Protein AF-R7V255-F1 (afdb_monomer_lite)

Radius of gyration: 23.18 Å; chains: 1; bounding box: 45×44×63 Å

pLDDT: mean 74.22, std 19.64, range [24.7, 94.94]

InterPro domains:
  IPR049079 Helicase MOV-10, helical domain [PF21635] (59-96)
  IPR049080 Helicase MOV-10-like, beta-barrel domain [PF21634] (97-184)

Secondary structure (DSSP, 8-state):
-----------SSS--------------HHHHHTS-SS--------------------PPP-HHHHHS---HHHHHHHHHHHHHHHHHHHHHHHHTT-EEEEE-EE-SS-TTEEEEE-TTTTTSSSPP-TT-EEEEEEBPTTSPBPS--EEEEEEEE-SSEEEEEE-HHHHHH--TT-EEEEEE----HHHHHHHHHHHHHHHTT-HHHHS--HHHHGGG-

Foldseek 3Di:
DDDPPDPPPVPDPDDDDPPPDDDDDDDDPVCVVVPPPDPDDDPPDPPPDPPPPDPDDDDDDDVCLVPDDDDLVSQLVNQLVVLVVVLVVLFVQQQVQWDWFFFWDQDPVDNQWIKGFGACLCPDPPHDDQQFKKWKFWADPVRDTDPDIWIWGFHDDDNRMTITHTDPVCVVVDDGSTIIGIGGDDDCVVSVVSSVVSVVCSVVVCCCVVPPDPVNVVVPD

Sequence (221 aa):
MVLPVSICLLLQGKDFHIVRSLKAVCSNALVRDLLPTIPYEKPAYKVNTVPSTSIEDGLLPPRSLLEAPMSMKQYAKRFSLLLHIEEHQMQLDIRRYDMEGVTMQVFKEDKKLLCLDVPGVAEKRPSVLPHDHLFVCPLTQNGVRDRTEYKGYVHRVLNERVALGFGKKLMAIFLPNMKFAVRFVVNRYPLRMQHRAVQLAVEHNCMPWLFPTPDFVILAS

Structure (mmCIF, N/CA/C/O backbone):
data_AF-R7V255-F1
#
_entry.id   AF-R7V255-F1
#
loop_
_atom_site.group_PDB
_atom_site.id
_atom_site.type_symbol
_atom_site.label_atom_id
_atom_site.label_alt_id
_atom_site.label_comp_id
_atom_site.label_asym_id
_atom_site.label_entity_id
_atom_site.label_seq_id
_atom_site.pdbx_PDB_ins_code
_atom_site.Cartn_x
_atom_site.Cartn_y
_atom_site.Cartn_z
_atom_site.occupancy
_atom_site.B_iso_or_equiv
_atom_site.auth_seq_id
_atom_site.auth_comp_id
_atom_site.auth_asym_id
_atom_site.auth_atom_id
_atom_site.pdbx_PDB_model_num
ATOM 1 N N . MET A 1 1 ? 13.829 -14.051 -37.422 1.00 24.95 1 MET A N 1
ATOM 2 C CA . MET A 1 1 ? 12.759 -13.061 -37.683 1.00 24.95 1 MET A CA 1
ATOM 3 C C . MET A 1 1 ? 12.456 -12.340 -36.382 1.00 24.95 1 MET A C 1
ATOM 5 O O . MET A 1 1 ? 11.965 -12.958 -35.449 1.00 24.95 1 MET A O 1
ATOM 9 N N . VAL A 1 2 ? 12.870 -11.078 -36.297 1.00 25.56 2 VAL A N 1
ATOM 10 C CA . VAL A 1 2 ? 12.790 -10.240 -35.095 1.00 25.56 2 VAL A CA 1
ATOM 11 C C . VAL A 1 2 ? 11.343 -9.782 -34.922 1.00 25.56 2 VAL A C 1
ATOM 13 O O . VAL A 1 2 ? 10.826 -9.080 -35.786 1.00 25.56 2 VAL A O 1
ATOM 16 N N . LEU A 1 3 ? 10.680 -10.181 -33.836 1.00 24.70 3 LEU A N 1
ATOM 17 C CA . LEU A 1 3 ? 9.431 -9.550 -33.414 1.00 24.70 3 LEU A CA 1
ATOM 18 C C . LEU A 1 3 ? 9.796 -8.411 -32.455 1.00 24.70 3 LEU A C 1
ATOM 20 O O . LEU A 1 3 ? 10.256 -8.686 -31.345 1.00 24.70 3 LEU A O 1
ATOM 24 N N . PRO A 1 4 ? 9.633 -7.138 -32.848 1.00 26.34 4 PRO A N 1
ATOM 25 C CA . PRO A 1 4 ? 9.761 -6.047 -31.905 1.00 26.34 4 PRO A CA 1
ATOM 26 C C . PRO A 1 4 ? 8.595 -6.146 -30.920 1.00 26.34 4 PRO A C 1
ATOM 28 O O . PRO A 1 4 ? 7.430 -6.019 -31.302 1.00 26.34 4 PRO A O 1
ATOM 31 N N . VAL A 1 5 ? 8.897 -6.348 -29.637 1.00 29.72 5 VAL A N 1
ATOM 32 C CA . VAL A 1 5 ? 7.958 -6.040 -28.553 1.00 29.72 5 VAL A CA 1
ATOM 33 C C . VAL A 1 5 ? 7.833 -4.516 -28.504 1.00 29.72 5 VAL A C 1
ATOM 35 O O . VAL A 1 5 ? 8.440 -3.832 -27.686 1.00 29.72 5 VAL A O 1
ATOM 38 N N . SER A 1 6 ? 7.083 -3.962 -29.454 1.00 29.16 6 SER A N 1
ATOM 39 C CA . SER A 1 6 ? 6.697 -2.561 -29.447 1.00 29.16 6 SER A CA 1
ATOM 40 C C . SER A 1 6 ? 5.557 -2.406 -28.457 1.00 29.16 6 SER A C 1
ATOM 42 O O . SER A 1 6 ? 4.407 -2.734 -28.747 1.00 29.16 6 SER A O 1
ATOM 44 N N . ILE A 1 7 ? 5.871 -1.870 -27.278 1.00 36.69 7 ILE A N 1
ATOM 45 C CA . ILE A 1 7 ? 4.873 -1.188 -26.454 1.00 36.69 7 ILE A CA 1
ATOM 46 C C . ILE A 1 7 ? 4.430 0.027 -27.276 1.00 36.69 7 ILE A C 1
ATOM 48 O O . ILE A 1 7 ? 5.074 1.075 -27.253 1.00 36.69 7 ILE A O 1
ATOM 52 N N . CYS A 1 8 ? 3.387 -0.148 -28.087 1.00 31.97 8 CYS A N 1
ATOM 53 C CA . CYS A 1 8 ? 2.856 0.894 -28.954 1.00 31.97 8 CYS A CA 1
ATOM 54 C C . CYS A 1 8 ? 2.034 1.872 -28.102 1.00 31.97 8 CYS A C 1
ATOM 56 O O . CYS A 1 8 ? 0.817 1.763 -27.986 1.00 31.97 8 CYS A O 1
ATOM 58 N N . LEU A 1 9 ? 2.724 2.809 -27.453 1.00 41.31 9 LEU A N 1
ATOM 59 C CA . LEU A 1 9 ? 2.118 4.006 -26.877 1.00 41.31 9 LEU A CA 1
ATOM 60 C C . LEU A 1 9 ? 1.916 5.010 -28.017 1.00 41.31 9 LEU A C 1
ATOM 62 O O . LEU A 1 9 ? 2.743 5.890 -28.235 1.00 41.31 9 LEU A O 1
ATOM 66 N N . LEU A 1 10 ? 0.840 4.843 -28.790 1.00 35.25 10 LEU A N 1
ATOM 67 C CA . LEU A 1 10 ? 0.407 5.832 -29.782 1.00 35.25 10 LEU A CA 1
ATOM 68 C C . LEU A 1 10 ? -0.076 7.094 -29.050 1.00 35.25 10 LEU A C 1
ATOM 70 O O . LEU A 1 10 ? -1.256 7.241 -28.744 1.00 35.25 10 LEU A O 1
ATOM 74 N N . LEU A 1 11 ? 0.851 8.002 -28.745 1.00 41.91 11 LEU A N 1
ATOM 75 C CA . LEU A 1 11 ? 0.571 9.283 -28.094 1.00 41.91 11 LEU A CA 1
ATOM 76 C C . LEU A 1 11 ? 0.491 10.411 -29.126 1.00 41.91 11 LEU A C 1
ATOM 78 O O . LEU A 1 11 ? 1.323 11.316 -29.172 1.00 41.91 11 LEU A O 1
ATOM 82 N N . GLN A 1 12 ? -0.557 10.378 -29.948 1.00 35.16 12 GLN A N 1
ATOM 83 C CA . GLN A 1 12 ? -0.945 11.512 -30.787 1.00 35.16 12 GLN A CA 1
ATOM 84 C C . GLN A 1 12 ? -1.786 12.499 -29.968 1.00 35.16 12 GLN A C 1
ATOM 86 O O . GLN A 1 12 ? -3.008 12.402 -29.943 1.00 35.16 12 GLN A O 1
ATOM 91 N N . GLY A 1 13 ? -1.128 13.434 -29.275 1.00 40.09 13 GLY A N 1
ATOM 92 C CA . GLY A 1 13 ? -1.748 14.683 -28.795 1.00 40.09 13 GLY A CA 1
ATOM 93 C C . GLY A 1 13 ? -2.962 14.571 -27.858 1.00 40.09 13 GLY A C 1
ATOM 94 O O . GLY A 1 13 ? -3.650 15.566 -27.675 1.00 40.09 13 GLY A O 1
ATOM 95 N N . LYS A 1 14 ? -3.232 13.400 -27.277 1.00 36.16 14 LYS A N 1
ATOM 96 C CA . LYS A 1 14 ? -4.352 13.149 -26.361 1.00 36.16 14 LYS A CA 1
ATOM 97 C C . LYS A 1 14 ? -3.844 12.691 -25.002 1.00 36.16 14 LYS A C 1
ATOM 99 O O . LYS A 1 14 ? -2.751 12.123 -24.911 1.00 36.16 14 LYS A O 1
ATOM 104 N N . ASP A 1 15 ? -4.658 12.954 -23.986 1.00 37.12 15 ASP A N 1
ATOM 105 C CA . ASP A 1 15 ? -4.473 12.534 -22.600 1.00 37.12 15 ASP A CA 1
ATOM 106 C C . ASP A 1 15 ? -3.988 11.083 -22.532 1.00 37.12 15 ASP A C 1
ATOM 108 O O . ASP A 1 15 ? -4.551 10.181 -23.161 1.00 37.12 15 ASP A O 1
ATOM 112 N N . PHE A 1 16 ? -2.892 10.855 -21.807 1.00 38.47 16 PHE A N 1
ATOM 113 C CA . PHE A 1 16 ? -2.347 9.517 -21.643 1.00 38.47 16 PHE A CA 1
ATOM 114 C C . PHE A 1 16 ? -2.997 8.879 -20.418 1.00 38.47 16 PHE A C 1
ATOM 116 O O . PHE A 1 16 ? -2.797 9.294 -19.280 1.00 38.47 16 PHE A O 1
ATOM 123 N N . HIS A 1 17 ? -3.794 7.847 -20.656 1.00 40.66 17 HIS A N 1
ATOM 124 C CA . HIS A 1 17 ? -4.308 6.995 -19.597 1.00 40.66 17 HIS A CA 1
ATOM 125 C C . HIS A 1 17 ? -3.404 5.770 -19.490 1.00 40.66 17 HIS A C 1
ATOM 127 O O . HIS A 1 17 ? -3.151 5.090 -20.488 1.00 40.66 17 HIS A O 1
ATOM 133 N N . ILE A 1 18 ? -2.935 5.448 -18.284 1.00 46.19 18 ILE A N 1
ATOM 134 C CA . ILE A 1 18 ? -2.243 4.182 -18.015 1.00 46.19 18 ILE A CA 1
ATOM 135 C C . ILE A 1 18 ? -3.313 3.089 -17.958 1.00 46.19 18 ILE A C 1
ATOM 137 O O . ILE A 1 18 ? -3.742 2.634 -16.898 1.00 46.19 18 ILE A O 1
ATOM 141 N N . VAL A 1 19 ? -3.825 2.706 -19.126 1.00 39.28 19 VAL A N 1
ATOM 142 C CA . VAL A 1 19 ? -4.787 1.613 -19.236 1.00 39.28 19 VAL A CA 1
ATOM 143 C C . VAL A 1 19 ? -4.010 0.311 -19.066 1.00 39.28 19 VAL A C 1
ATOM 145 O O . VAL A 1 19 ? -3.189 -0.060 -19.905 1.00 39.28 19 VAL A O 1
ATOM 148 N N . ARG A 1 20 ? -4.256 -0.381 -17.948 1.00 40.66 20 ARG A N 1
ATOM 149 C CA . ARG A 1 20 ? -3.633 -1.658 -17.559 1.00 40.66 20 ARG A CA 1
ATOM 150 C C . ARG A 1 20 ? -4.103 -2.836 -18.435 1.00 40.66 20 ARG A C 1
ATOM 152 O O . ARG A 1 20 ? -4.625 -3.825 -17.925 1.00 40.66 20 ARG A O 1
ATOM 159 N N . SER A 1 21 ? -3.929 -2.758 -19.753 1.00 37.91 21 SER A N 1
ATOM 160 C CA . SER A 1 21 ? -4.188 -3.873 -20.670 1.00 37.91 21 SER A CA 1
ATOM 161 C C . SER A 1 21 ? -3.021 -4.072 -21.634 1.00 37.91 21 SER A C 1
ATOM 163 O O . SER A 1 21 ? -2.867 -3.337 -22.606 1.00 37.91 21 SER A O 1
ATOM 165 N N . LEU A 1 22 ? -2.211 -5.098 -21.373 1.00 36.06 22 LEU A N 1
ATOM 166 C CA . LEU A 1 22 ? -1.237 -5.629 -22.325 1.00 36.06 22 LEU A CA 1
ATOM 167 C C . LEU A 1 22 ? -1.962 -6.585 -23.279 1.00 36.06 22 LEU A C 1
ATOM 169 O O . LEU A 1 22 ? -2.501 -7.601 -22.845 1.00 36.06 22 LEU A O 1
ATOM 173 N N . LYS A 1 23 ? -1.976 -6.264 -24.576 1.00 38.50 23 LYS A N 1
ATOM 174 C CA . LYS A 1 23 ? -2.424 -7.176 -25.637 1.00 38.50 23 LYS A CA 1
ATOM 175 C C . LYS A 1 23 ? -1.191 -7.668 -26.389 1.00 38.50 23 LYS A C 1
ATOM 177 O O . LYS A 1 23 ? -0.622 -6.929 -27.185 1.00 38.50 23 LYS A O 1
ATOM 182 N N . ALA A 1 24 ? -0.770 -8.898 -26.118 1.00 41.97 24 ALA A N 1
ATOM 183 C CA . ALA A 1 24 ? 0.275 -9.560 -26.890 1.00 41.97 24 ALA A CA 1
ATOM 184 C C . ALA A 1 24 ? -0.365 -10.305 -28.069 1.00 41.97 24 ALA A C 1
ATOM 186 O O . ALA A 1 24 ? -1.350 -11.020 -27.890 1.00 41.97 24 ALA A O 1
ATOM 187 N N . VAL A 1 25 ? 0.181 -10.129 -29.273 1.00 47.03 25 VAL A N 1
ATOM 188 C CA . VAL A 1 25 ? -0.228 -10.870 -30.473 1.00 47.03 25 VAL A CA 1
ATOM 189 C C . VAL A 1 25 ? 0.961 -11.722 -30.898 1.00 47.03 25 VAL A C 1
ATOM 191 O O . VAL A 1 25 ? 1.997 -11.182 -31.274 1.00 47.03 25 VAL A O 1
ATOM 194 N N . CYS A 1 26 ? 0.831 -13.045 -30.791 1.00 44.28 26 CYS A N 1
ATOM 195 C CA . CYS A 1 26 ? 1.860 -13.994 -31.212 1.00 44.28 26 CYS A CA 1
ATOM 196 C C . CYS A 1 26 ? 1.426 -14.660 -32.522 1.00 44.28 26 CYS A C 1
ATOM 198 O O . CYS A 1 26 ? 0.357 -15.264 -32.586 1.00 44.28 26 CYS A O 1
ATOM 200 N N . SER A 1 27 ? 2.237 -14.535 -33.572 1.00 55.69 27 SER A N 1
ATOM 201 C CA . SER A 1 27 ? 1.936 -15.035 -34.918 1.00 55.69 27 SER A CA 1
ATOM 202 C C . SER A 1 27 ? 2.900 -16.157 -35.316 1.00 55.69 27 SER A C 1
ATOM 204 O O . SER A 1 27 ? 3.730 -15.970 -36.200 1.00 55.69 27 SER A O 1
ATOM 206 N N . ASN A 1 28 ? 2.809 -17.318 -34.664 1.00 72.25 28 ASN A N 1
ATOM 207 C CA . ASN A 1 28 ? 3.599 -18.510 -35.009 1.00 72.25 28 ASN A CA 1
ATOM 208 C C . ASN A 1 28 ? 2.683 -19.683 -35.385 1.00 72.25 28 ASN A C 1
ATOM 210 O O . ASN A 1 28 ? 1.548 -19.750 -34.917 1.00 72.25 28 ASN A O 1
ATOM 214 N N . ALA A 1 29 ? 3.178 -20.620 -36.204 1.00 71.62 29 ALA A N 1
ATOM 215 C CA . ALA A 1 29 ? 2.417 -21.797 -36.645 1.00 71.62 29 ALA A CA 1
ATOM 216 C C . ALA A 1 29 ? 1.874 -22.618 -35.458 1.00 71.62 29 ALA A C 1
ATOM 218 O O . ALA A 1 29 ? 0.686 -22.913 -35.426 1.00 71.62 29 ALA A O 1
ATOM 219 N N . LEU A 1 30 ? 2.695 -22.814 -34.417 1.00 63.19 30 LEU A N 1
ATOM 220 C CA . LEU A 1 30 ? 2.314 -23.475 -33.159 1.00 63.19 30 LEU A CA 1
ATOM 221 C C . LEU A 1 30 ? 1.146 -22.803 -32.424 1.00 63.19 30 LEU A C 1
ATOM 223 O O . LEU A 1 30 ? 0.394 -23.470 -31.725 1.00 63.19 30 LEU A O 1
ATOM 227 N N . VAL A 1 31 ? 0.974 -21.483 -32.560 1.00 63.16 31 VAL A N 1
ATOM 228 C CA . VAL A 1 31 ? -0.140 -20.776 -31.910 1.00 63.16 31 VAL A CA 1
ATOM 229 C C . VAL A 1 31 ? -1.464 -21.198 -32.531 1.00 63.16 31 VAL A C 1
ATOM 231 O O . VAL A 1 31 ? -2.446 -21.269 -31.809 1.00 63.16 31 VAL A O 1
ATOM 234 N N . ARG A 1 32 ? -1.498 -21.516 -33.834 1.00 65.56 32 ARG A N 1
ATOM 235 C CA . ARG A 1 32 ? -2.727 -21.963 -34.507 1.00 65.56 32 ARG A CA 1
ATOM 236 C C . ARG A 1 32 ? -3.188 -23.326 -33.997 1.00 65.56 32 ARG A C 1
ATOM 238 O O . ARG A 1 32 ? -4.385 -23.511 -33.815 1.00 65.56 32 ARG A O 1
ATOM 245 N N . ASP A 1 33 ? -2.241 -24.214 -33.713 1.00 73.62 33 ASP A N 1
ATOM 246 C CA . ASP A 1 33 ? -2.516 -25.570 -33.225 1.00 73.62 33 ASP A CA 1
ATOM 247 C C . ASP A 1 33 ? -2.897 -25.588 -31.734 1.00 73.62 33 ASP A C 1
ATOM 249 O O . ASP A 1 33 ? -3.607 -26.479 -31.279 1.00 73.62 33 ASP A O 1
ATOM 253 N N . LEU A 1 34 ? -2.445 -24.582 -30.975 1.00 67.50 34 LEU A N 1
ATOM 254 C CA . LEU A 1 34 ? -2.726 -24.407 -29.545 1.00 67.50 34 LEU A CA 1
ATOM 255 C C . LEU A 1 34 ? -3.874 -23.424 -29.260 1.00 67.50 34 LEU A C 1
ATOM 257 O O . LEU A 1 34 ? -4.118 -23.092 -28.096 1.00 67.50 34 LEU A O 1
ATOM 261 N N . LEU A 1 35 ? -4.562 -22.920 -30.291 1.00 64.50 35 LEU A N 1
ATOM 262 C CA . LEU A 1 35 ? -5.737 -22.075 -30.092 1.00 64.50 35 LEU A CA 1
ATOM 263 C C . LEU A 1 35 ? -6.792 -22.884 -29.327 1.00 64.50 35 LEU A C 1
ATOM 265 O O . LEU A 1 35 ? -7.117 -24.001 -29.734 1.00 64.50 35 LEU A O 1
ATOM 269 N N . PRO A 1 36 ? -7.354 -22.346 -28.232 1.00 64.56 36 PRO A N 1
ATOM 270 C CA . PRO A 1 36 ? -8.445 -23.023 -27.560 1.00 64.56 36 PRO A CA 1
ATOM 271 C C . PRO A 1 36 ? -9.609 -23.191 -28.544 1.00 64.56 36 PRO A C 1
ATOM 273 O O . PRO A 1 36 ? -10.015 -22.237 -29.208 1.00 64.56 36 PRO A O 1
ATOM 276 N N . THR A 1 37 ? -10.147 -24.410 -28.630 1.00 70.69 37 THR A N 1
ATOM 277 C CA . THR A 1 37 ? -11.249 -24.789 -29.535 1.00 70.69 37 THR A CA 1
ATOM 278 C C . THR A 1 37 ? -12.501 -23.933 -29.325 1.00 70.69 37 THR A C 1
AT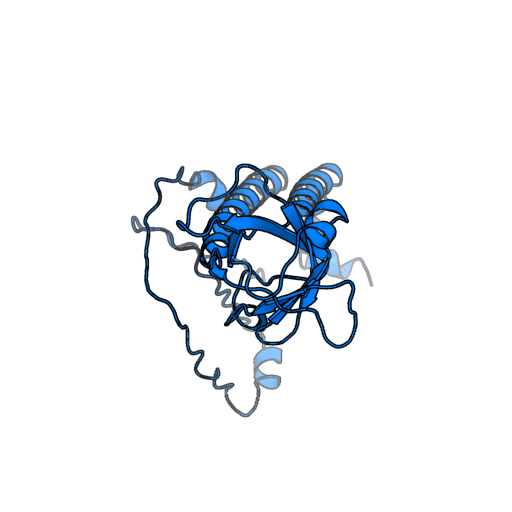OM 280 O O . THR A 1 37 ? -13.326 -23.791 -30.223 1.00 70.69 37 THR A O 1
ATOM 283 N N . ILE A 1 38 ? -12.633 -23.349 -28.132 1.00 70.56 38 ILE A N 1
ATOM 284 C CA . ILE A 1 38 ? -13.692 -22.417 -27.763 1.00 70.56 38 ILE A CA 1
ATOM 285 C C . ILE A 1 38 ? -13.030 -21.055 -27.511 1.00 70.56 38 ILE A C 1
ATOM 287 O O . ILE A 1 38 ? -12.110 -20.980 -26.687 1.00 70.56 38 ILE A O 1
ATOM 291 N N . PRO A 1 39 ? -13.471 -19.975 -28.182 1.00 69.19 39 PRO A N 1
ATOM 292 C CA . PRO A 1 39 ? -12.986 -18.635 -27.891 1.00 69.19 39 PRO A CA 1
ATOM 293 C C . PRO A 1 39 ? -13.232 -18.320 -26.414 1.00 69.19 39 PRO A C 1
ATOM 295 O O . PRO A 1 39 ? -14.350 -18.464 -25.924 1.00 69.19 39 PRO A O 1
ATOM 298 N N . TYR A 1 40 ? -12.197 -17.891 -25.693 1.00 62.12 40 TYR A N 1
ATOM 299 C CA . TYR A 1 40 ? -12.371 -17.434 -24.318 1.00 62.12 40 TYR A CA 1
ATOM 300 C C . TYR A 1 40 ? -13.272 -16.193 -24.298 1.00 62.12 40 TYR A C 1
ATOM 302 O O . TYR A 1 40 ? -12.866 -15.110 -24.730 1.00 62.12 40 TYR A O 1
ATOM 310 N N . GLU A 1 41 ? -14.482 -16.340 -23.767 1.00 61.59 41 GLU A N 1
ATOM 311 C CA . GLU A 1 41 ? -15.329 -15.208 -23.420 1.00 61.59 41 GLU A CA 1
ATOM 312 C C . GLU A 1 41 ? -14.881 -14.653 -22.072 1.00 61.59 41 GLU A C 1
ATOM 314 O O . GLU A 1 41 ? -15.015 -15.285 -21.023 1.00 61.59 41 GLU A O 1
ATOM 319 N N . LYS A 1 42 ? -14.317 -13.443 -22.096 1.00 50.78 42 LYS A N 1
ATOM 320 C CA . LYS A 1 42 ? -13.963 -12.738 -20.867 1.00 50.78 42 LYS A CA 1
ATOM 321 C C . LYS A 1 42 ? -15.249 -12.513 -20.055 1.00 50.78 42 LYS A C 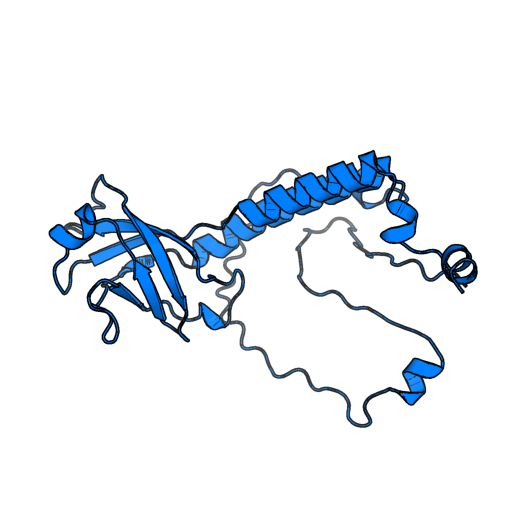1
ATOM 323 O O . LYS A 1 42 ? -16.139 -11.829 -20.563 1.00 50.78 42 LYS A O 1
ATOM 328 N N . PRO A 1 43 ? -15.349 -13.001 -18.803 1.00 48.75 43 PRO A N 1
ATOM 329 C CA . PRO A 1 43 ? -16.514 -12.735 -17.974 1.00 48.75 43 PRO A CA 1
ATOM 330 C C . PRO A 1 43 ? -16.690 -11.223 -17.814 1.00 48.75 43 PRO A C 1
ATOM 332 O O . PRO A 1 43 ? -15.709 -10.481 -17.674 1.00 48.75 43 PRO A O 1
ATOM 335 N N . ALA A 1 44 ? -17.941 -10.764 -17.866 1.00 42.62 44 ALA A N 1
ATOM 336 C CA . ALA A 1 44 ? -18.282 -9.356 -17.729 1.00 42.62 44 ALA A CA 1
ATOM 337 C C . ALA A 1 44 ? -17.814 -8.840 -16.361 1.00 42.62 44 ALA A C 1
ATOM 339 O O . ALA A 1 44 ? -18.441 -9.074 -15.329 1.00 42.62 44 ALA A O 1
ATOM 340 N N . TYR A 1 45 ? -16.679 -8.143 -16.351 1.00 41.44 45 TYR A N 1
ATOM 341 C CA . TYR A 1 45 ? -16.161 -7.504 -15.153 1.00 41.44 45 TYR A CA 1
ATOM 342 C C . TYR A 1 45 ? -17.047 -6.299 -14.831 1.00 41.44 45 TYR A C 1
ATOM 344 O O . TYR A 1 45 ? -17.037 -5.300 -15.554 1.00 41.44 45 TYR A O 1
ATOM 352 N N . LYS A 1 46 ? -17.826 -6.388 -13.749 1.00 39.09 46 LYS A N 1
ATOM 353 C CA . LYS A 1 46 ? -18.565 -5.248 -13.203 1.00 39.09 46 LYS A CA 1
ATOM 354 C C . LYS A 1 46 ? -17.568 -4.310 -12.524 1.00 39.09 46 LYS A C 1
ATOM 356 O O . LYS A 1 46 ? -17.293 -4.436 -11.333 1.00 39.09 46 LYS A O 1
ATOM 361 N N . VAL A 1 47 ? -17.007 -3.366 -13.281 1.00 42.12 47 VAL A N 1
ATOM 362 C CA . VAL A 1 47 ? -16.288 -2.244 -12.673 1.00 42.12 47 VAL A CA 1
ATOM 363 C C . VAL A 1 47 ? -17.339 -1.388 -11.960 1.00 42.12 47 VAL A C 1
ATOM 365 O O . VAL A 1 47 ? -18.065 -0.632 -12.599 1.00 42.12 47 VAL A O 1
ATOM 368 N N . ASN A 1 48 ? -17.419 -1.459 -10.631 1.00 41.38 48 ASN A N 1
ATOM 369 C CA . ASN A 1 48 ? -18.031 -0.383 -9.846 1.00 41.38 48 ASN A CA 1
ATOM 370 C C . ASN A 1 48 ? -17.052 0.801 -9.835 1.00 41.38 48 ASN A C 1
ATOM 372 O O . ASN A 1 48 ? -16.416 1.096 -8.821 1.00 41.38 48 ASN A O 1
ATOM 376 N N . THR A 1 49 ? -16.855 1.411 -11.002 1.00 43.56 49 THR A N 1
ATOM 377 C CA . THR A 1 49 ? -16.223 2.718 -11.150 1.00 43.56 49 THR A CA 1
ATOM 378 C C . THR A 1 49 ? -17.317 3.739 -10.951 1.00 43.56 49 THR A C 1
ATOM 380 O O . THR A 1 49 ? -18.185 3.890 -11.804 1.00 43.56 49 THR A O 1
ATOM 383 N N . VAL A 1 50 ? -17.245 4.479 -9.853 1.00 45.91 50 VAL A N 1
ATOM 384 C CA . VAL A 1 50 ? -17.617 5.886 -9.940 1.00 45.91 50 VAL A CA 1
ATOM 385 C C . VAL A 1 50 ? -16.530 6.501 -10.827 1.00 45.91 50 VAL A C 1
ATOM 387 O O . VAL A 1 50 ? -15.359 6.420 -10.446 1.00 45.91 50 VAL A O 1
ATOM 390 N N . PRO A 1 51 ? -16.832 7.004 -12.037 1.00 45.28 51 PRO A N 1
ATOM 391 C CA . PRO A 1 51 ? -15.836 7.666 -12.862 1.00 45.28 51 PRO A CA 1
ATOM 392 C C . PRO A 1 51 ? -15.576 9.050 -12.263 1.00 45.28 51 PRO A C 1
ATOM 394 O O . PRO A 1 51 ? -16.017 10.066 -12.784 1.00 45.28 51 PRO A O 1
ATOM 397 N N . SER A 1 52 ? -14.875 9.104 -11.133 1.00 42.38 52 SER A N 1
ATOM 398 C CA . SER A 1 52 ? -14.177 10.316 -10.729 1.00 42.38 52 SER A CA 1
ATOM 399 C C . SER A 1 52 ? -12.860 10.347 -11.500 1.00 42.38 52 SER A C 1
ATOM 401 O O . SER A 1 52 ? -11.801 9.962 -11.007 1.00 42.38 52 SER A O 1
ATOM 403 N N . THR A 1 53 ? -12.937 10.741 -12.770 1.00 47.81 53 THR A N 1
ATOM 404 C CA . THR A 1 53 ? -11.749 11.120 -13.536 1.00 47.81 53 THR A CA 1
ATOM 405 C C . THR A 1 53 ? -11.277 12.461 -12.981 1.00 47.81 53 THR A C 1
ATOM 407 O O . THR A 1 53 ? -11.702 13.512 -13.449 1.00 47.81 53 THR A O 1
ATOM 410 N N . SER A 1 54 ? -10.454 12.438 -11.932 1.00 48.38 54 SER A N 1
ATOM 411 C CA . SER A 1 54 ? -9.678 13.611 -11.541 1.00 48.38 54 SER A CA 1
ATOM 412 C C . SER A 1 54 ? -8.457 13.677 -12.452 1.00 48.38 54 SER A C 1
ATOM 414 O O . SER A 1 54 ? -7.599 12.795 -12.432 1.00 48.38 54 SER A O 1
ATOM 416 N N . ILE A 1 55 ? -8.414 14.694 -13.313 1.00 58.03 55 ILE A N 1
ATOM 417 C CA . ILE A 1 55 ? -7.175 15.077 -13.987 1.00 58.03 55 ILE A CA 1
ATOM 418 C C . ILE A 1 55 ? -6.349 15.775 -12.911 1.00 58.03 55 ILE A C 1
ATOM 420 O O . ILE A 1 55 ? -6.706 16.867 -12.477 1.00 58.03 55 ILE A O 1
ATOM 424 N N . GLU A 1 56 ? -5.313 15.103 -12.419 1.00 56.00 56 GLU A N 1
ATOM 425 C CA . GLU A 1 56 ? -4.343 15.723 -11.522 1.00 56.00 56 GLU A CA 1
ATOM 426 C C . GLU A 1 56 ? -3.152 16.224 -12.338 1.00 56.00 56 GLU A C 1
ATOM 428 O O . GLU A 1 56 ? -2.646 15.516 -13.215 1.00 56.00 56 GLU A O 1
ATOM 433 N N . ASP A 1 57 ? -2.723 17.457 -12.064 1.00 53.19 57 ASP A N 1
ATOM 434 C CA . ASP A 1 57 ? -1.600 18.097 -12.746 1.00 53.19 57 ASP A CA 1
ATOM 435 C C . ASP A 1 57 ? -0.296 17.344 -12.440 1.00 53.19 57 ASP A C 1
ATOM 437 O O . ASP A 1 57 ? 0.328 17.509 -11.390 1.00 53.19 57 ASP A O 1
ATOM 441 N N . GLY A 1 58 ? 0.118 16.487 -13.373 1.00 58.94 58 GLY A N 1
ATOM 442 C CA . GLY A 1 58 ? 1.365 15.732 -13.315 1.00 58.94 58 GLY A CA 1
ATOM 443 C C . GLY A 1 58 ? 2.400 16.231 -14.322 1.00 58.94 58 GLY A C 1
ATOM 444 O O . GLY A 1 58 ? 2.074 16.716 -15.406 1.00 58.94 58 GLY A O 1
ATOM 445 N N . LEU A 1 59 ? 3.683 16.055 -13.999 1.00 61.03 59 LEU A N 1
ATOM 446 C CA . LEU A 1 59 ? 4.764 16.224 -14.970 1.00 61.03 59 LEU A CA 1
ATOM 447 C C . LEU A 1 59 ? 4.627 15.170 -16.073 1.00 61.03 59 LEU A C 1
ATOM 449 O O . LEU A 1 59 ? 4.717 13.968 -15.812 1.00 61.03 59 LEU A O 1
ATOM 453 N N . LEU A 1 60 ? 4.442 15.624 -17.314 1.00 64.56 60 LEU A N 1
ATOM 454 C CA . LEU A 1 60 ? 4.400 14.730 -18.466 1.00 64.56 60 LEU A CA 1
ATOM 455 C C . LEU A 1 60 ? 5.735 13.983 -18.594 1.00 64.56 60 LEU A C 1
ATOM 457 O O . LEU A 1 60 ? 6.795 14.621 -18.603 1.00 64.56 60 LEU A O 1
ATOM 461 N N . PRO A 1 61 ? 5.720 12.646 -18.736 1.00 69.44 61 PRO A N 1
ATOM 462 C CA . PRO A 1 61 ? 6.945 11.917 -18.999 1.00 69.44 61 PRO A CA 1
ATOM 463 C C . PRO A 1 61 ? 7.557 12.383 -20.328 1.00 69.44 61 PRO A C 1
ATOM 465 O O . PRO A 1 61 ? 6.834 12.540 -21.318 1.00 69.44 61 PRO A O 1
ATOM 468 N N . PRO A 1 62 ? 8.885 12.585 -20.398 1.00 75.56 62 PRO A N 1
ATOM 469 C CA . PRO A 1 62 ? 9.542 12.992 -21.632 1.00 75.56 62 PRO A CA 1
ATOM 470 C C . PRO A 1 62 ? 9.335 11.931 -22.719 1.00 75.56 62 PRO A C 1
ATOM 472 O O . PRO A 1 62 ? 9.872 10.824 -22.631 1.00 75.56 62 PRO A O 1
ATOM 475 N N . ARG A 1 63 ? 8.576 12.279 -23.768 1.00 73.75 63 ARG A N 1
ATOM 476 C CA . ARG A 1 63 ? 8.259 11.376 -24.894 1.00 73.75 63 ARG A CA 1
ATOM 477 C C . ARG A 1 63 ? 9.509 10.792 -25.543 1.00 73.75 63 ARG A C 1
ATOM 479 O O . ARG A 1 63 ? 9.562 9.597 -25.806 1.00 73.75 63 ARG A O 1
ATOM 486 N N . SER A 1 64 ? 10.556 11.604 -25.673 1.00 78.19 64 SER A N 1
ATOM 487 C CA . SER A 1 64 ? 11.854 11.186 -26.206 1.00 78.19 64 SER A CA 1
ATOM 4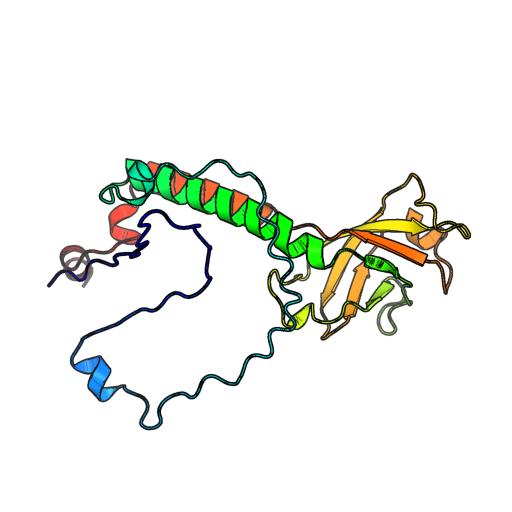88 C C . SER A 1 64 ? 12.475 10.009 -25.447 1.00 78.19 64 SER A C 1
ATOM 490 O O . SER A 1 64 ? 13.174 9.202 -26.049 1.00 78.19 64 SER A O 1
ATOM 492 N N . LEU A 1 65 ? 12.209 9.864 -24.144 1.00 76.94 65 LEU A N 1
ATOM 493 C CA . LEU A 1 65 ? 12.701 8.739 -23.349 1.00 76.94 65 LEU A CA 1
ATOM 494 C C . LEU A 1 65 ? 11.845 7.474 -23.522 1.00 76.94 65 LEU A C 1
ATOM 496 O O . LEU A 1 65 ? 12.361 6.361 -23.408 1.00 76.94 65 LEU A O 1
ATOM 500 N N . LEU A 1 66 ? 10.548 7.637 -23.789 1.00 76.50 66 LEU A N 1
ATOM 501 C CA . LEU A 1 66 ? 9.614 6.534 -24.020 1.00 76.50 66 LEU A CA 1
ATOM 502 C C . LEU A 1 66 ? 9.707 5.979 -25.450 1.00 76.50 66 LEU A C 1
ATOM 504 O O . LEU A 1 66 ? 9.465 4.794 -25.656 1.00 76.50 66 LEU A O 1
ATOM 508 N N . GLU A 1 67 ? 10.074 6.807 -26.423 1.00 77.06 67 GLU A N 1
ATOM 509 C CA . GLU A 1 67 ? 10.163 6.432 -27.842 1.00 77.06 67 GLU A CA 1
ATOM 510 C C . GLU A 1 67 ? 11.583 6.031 -28.272 1.00 77.06 67 GLU A C 1
ATOM 512 O O . GLU A 1 67 ? 11.764 5.443 -29.336 1.00 77.06 67 GLU A O 1
ATOM 517 N N . ALA A 1 68 ? 12.601 6.307 -27.448 1.00 76.12 68 ALA A N 1
ATOM 518 C CA . ALA A 1 68 ? 13.984 5.976 -27.772 1.00 76.12 68 ALA A CA 1
ATOM 519 C C . ALA A 1 68 ? 14.211 4.459 -27.958 1.00 76.12 68 ALA A C 1
ATOM 521 O O . ALA A 1 68 ? 13.629 3.648 -27.221 1.00 76.12 68 ALA A O 1
ATOM 522 N N . PRO A 1 69 ? 15.120 4.068 -28.877 1.00 76.88 69 PRO A N 1
ATOM 523 C CA . PRO A 1 69 ? 15.533 2.682 -29.033 1.00 76.88 69 PRO A CA 1
ATOM 524 C C . PRO A 1 69 ? 16.150 2.147 -27.738 1.00 76.88 69 PRO A C 1
ATOM 526 O O . PRO A 1 69 ? 16.808 2.859 -26.969 1.00 76.88 69 PRO A O 1
ATOM 529 N N . MET A 1 70 ? 15.905 0.866 -27.490 1.00 71.12 70 MET A N 1
ATOM 530 C CA . MET A 1 70 ? 16.216 0.218 -26.226 1.00 71.12 70 MET A CA 1
ATOM 531 C C . MET A 1 70 ? 17.716 -0.090 -26.130 1.00 71.12 70 MET A C 1
ATOM 533 O O . MET A 1 70 ? 18.211 -1.040 -26.723 1.00 71.12 70 MET A O 1
ATOM 537 N N . SER A 1 71 ? 18.446 0.734 -25.378 1.00 79.88 71 SER A N 1
ATOM 538 C CA . SER A 1 71 ? 19.828 0.477 -24.946 1.00 79.88 71 SER A CA 1
ATOM 539 C C . SER A 1 71 ? 19.851 0.235 -23.433 1.00 79.88 71 SER A C 1
ATOM 541 O O . SER A 1 71 ? 18.917 0.644 -22.746 1.00 79.88 71 SER A O 1
ATOM 543 N N . MET A 1 72 ? 20.921 -0.329 -22.865 1.00 78.50 72 MET A N 1
ATOM 544 C CA . MET A 1 72 ? 21.010 -0.498 -21.402 1.00 78.50 72 MET A CA 1
ATOM 545 C C . MET A 1 72 ? 20.964 0.820 -20.624 1.00 78.50 72 MET A C 1
ATOM 547 O O . MET A 1 72 ? 20.323 0.915 -19.577 1.00 78.50 72 MET A O 1
ATOM 551 N N . LYS A 1 73 ? 21.577 1.880 -21.158 1.00 76.94 73 LYS A N 1
ATOM 552 C CA . LYS A 1 73 ? 21.548 3.206 -20.528 1.00 76.94 73 LYS A CA 1
ATOM 553 C C . LYS A 1 73 ? 20.157 3.842 -20.619 1.00 76.94 73 LYS A C 1
ATOM 555 O O . LYS A 1 73 ? 19.725 4.517 -19.683 1.00 76.94 73 LYS A O 1
ATOM 560 N N . GLN A 1 74 ? 19.449 3.621 -21.728 1.00 84.12 74 GLN A N 1
ATOM 561 C CA . GLN A 1 74 ? 18.064 4.063 -21.906 1.00 84.12 74 GLN A CA 1
ATOM 562 C C . GLN A 1 74 ? 17.087 3.221 -21.073 1.00 84.12 74 GLN A C 1
ATOM 564 O O . GLN A 1 74 ? 16.131 3.776 -20.538 1.00 84.12 74 GLN A O 1
ATOM 569 N N . TYR A 1 75 ? 17.350 1.922 -20.905 1.00 85.12 75 TYR A N 1
ATOM 570 C CA . TYR A 1 75 ? 16.541 0.988 -20.125 1.00 85.12 75 TYR A CA 1
ATOM 571 C C . TYR A 1 75 ? 16.365 1.482 -18.692 1.00 85.12 75 TYR A C 1
ATOM 573 O O . TYR A 1 75 ? 15.230 1.688 -18.267 1.00 85.12 75 TYR A O 1
ATOM 581 N N . ALA A 1 76 ? 17.460 1.768 -17.977 1.00 86.31 76 ALA A N 1
ATOM 582 C CA . ALA A 1 76 ? 17.348 2.217 -16.590 1.00 86.31 76 ALA A CA 1
ATOM 583 C C . ALA A 1 76 ? 16.562 3.516 -16.449 1.00 86.31 76 ALA A C 1
ATOM 585 O O . ALA A 1 76 ? 15.692 3.622 -15.589 1.00 86.31 76 ALA A O 1
ATOM 586 N N . LYS A 1 77 ? 16.827 4.492 -17.320 1.00 86.44 77 LYS A N 1
ATOM 587 C CA . LYS A 1 77 ? 16.114 5.772 -17.300 1.00 86.44 77 LYS A CA 1
ATOM 588 C C . LYS A 1 77 ? 14.622 5.585 -17.576 1.00 86.44 77 LYS A C 1
ATOM 590 O O . LYS A 1 77 ? 13.797 6.132 -16.850 1.00 86.44 77 LYS A O 1
ATOM 595 N N . ARG A 1 78 ? 14.276 4.791 -18.592 1.00 86.19 78 ARG A N 1
ATOM 596 C CA . ARG A 1 78 ? 12.890 4.530 -18.989 1.00 86.19 78 ARG A CA 1
ATOM 597 C C . ARG A 1 78 ? 12.131 3.757 -17.915 1.00 86.19 78 ARG A C 1
ATOM 599 O O . ARG A 1 78 ? 11.060 4.192 -17.512 1.00 86.19 78 ARG A O 1
ATOM 606 N N . PHE A 1 79 ? 12.680 2.650 -17.419 1.00 87.25 79 PHE A N 1
ATOM 607 C CA . PHE A 1 79 ? 12.017 1.841 -16.394 1.00 87.25 79 PHE A CA 1
ATOM 608 C C . PHE A 1 79 ? 11.953 2.553 -15.045 1.00 87.25 79 PHE A C 1
ATOM 610 O O . PHE A 1 79 ? 10.924 2.475 -14.388 1.00 87.25 79 PHE A O 1
ATOM 617 N N . SER A 1 80 ? 12.979 3.317 -14.654 1.00 88.88 80 SER A N 1
ATOM 618 C CA . SER A 1 80 ? 12.899 4.134 -13.438 1.00 88.88 80 SER A CA 1
ATOM 619 C C . SER A 1 80 ? 11.787 5.178 -13.533 1.00 88.88 80 SER A C 1
ATOM 621 O O . SER A 1 80 ? 11.056 5.370 -12.568 1.00 88.88 80 SER A O 1
ATOM 623 N N . LEU A 1 81 ? 11.621 5.828 -14.691 1.00 87.44 81 LEU A N 1
ATOM 624 C CA . LEU A 1 81 ? 10.513 6.755 -14.912 1.00 87.44 81 LEU A CA 1
ATOM 625 C C . LEU A 1 81 ? 9.158 6.041 -14.814 1.00 87.44 81 LEU A C 1
ATOM 627 O O . LEU A 1 81 ? 8.287 6.498 -14.083 1.00 87.44 81 LEU A O 1
ATOM 631 N N . LEU A 1 82 ? 8.989 4.911 -15.506 1.00 87.12 82 LEU A N 1
ATOM 632 C CA . LEU A 1 82 ? 7.742 4.139 -15.470 1.00 87.12 82 LEU A CA 1
ATOM 633 C C . LEU A 1 82 ? 7.385 3.675 -14.051 1.00 87.12 82 LEU A C 1
ATOM 635 O O . LEU A 1 82 ? 6.222 3.745 -13.668 1.00 87.12 82 LEU A O 1
ATOM 639 N N . LEU A 1 83 ? 8.376 3.258 -13.259 1.00 90.00 83 LEU A N 1
ATOM 640 C CA . LEU A 1 83 ? 8.178 2.872 -11.862 1.00 90.00 83 LEU A CA 1
ATOM 641 C C . LEU A 1 83 ? 7.714 4.046 -10.989 1.00 90.00 83 LEU A C 1
ATOM 643 O O . LEU A 1 83 ? 6.819 3.862 -10.170 1.00 90.00 83 LEU A O 1
ATOM 647 N N . HIS A 1 84 ? 8.257 5.253 -11.185 1.00 87.81 84 HIS A N 1
ATOM 648 C CA . HIS A 1 84 ? 7.785 6.446 -10.469 1.00 87.81 84 HIS A CA 1
ATOM 649 C C . HIS A 1 84 ? 6.348 6.817 -10.836 1.00 87.81 84 HIS A C 1
ATOM 651 O O . HIS A 1 84 ? 5.568 7.206 -9.969 1.00 87.81 84 HIS A O 1
ATOM 657 N N . ILE A 1 85 ? 5.994 6.678 -12.114 1.00 85.75 85 ILE A N 1
ATOM 658 C CA . ILE A 1 85 ? 4.631 6.926 -12.578 1.00 85.75 85 ILE A CA 1
ATOM 659 C C . ILE A 1 85 ? 3.664 5.904 -11.965 1.00 85.75 85 ILE A C 1
ATOM 661 O O . ILE A 1 85 ? 2.618 6.293 -11.450 1.00 85.75 85 ILE A O 1
ATOM 665 N N . GLU A 1 86 ? 4.012 4.614 -11.971 1.00 85.44 86 GLU A N 1
ATOM 666 C CA . GLU A 1 86 ? 3.176 3.583 -11.344 1.00 85.44 86 GLU A CA 1
ATOM 667 C C . GLU A 1 86 ? 3.059 3.808 -9.832 1.00 85.44 86 GLU A C 1
ATOM 669 O O . GLU A 1 86 ? 1.964 3.700 -9.292 1.00 85.44 86 GLU A O 1
ATOM 674 N N . GLU A 1 87 ? 4.143 4.187 -9.144 1.00 87.62 87 GLU A N 1
ATOM 675 C CA . GLU A 1 87 ? 4.099 4.529 -7.717 1.00 87.62 87 GLU A CA 1
ATOM 676 C C . GLU A 1 87 ? 3.079 5.640 -7.440 1.00 87.62 87 GLU A C 1
ATOM 678 O O . GLU A 1 87 ? 2.285 5.528 -6.503 1.00 87.62 87 GLU A O 1
ATOM 683 N N . HIS A 1 88 ? 3.069 6.687 -8.265 1.00 84.31 88 HIS A N 1
ATOM 684 C CA . HIS A 1 88 ? 2.112 7.779 -8.142 1.00 84.31 88 HIS A CA 1
ATOM 685 C C . HIS A 1 88 ? 0.671 7.306 -8.391 1.00 84.31 88 HIS A C 1
ATOM 687 O O . HIS A 1 88 ? -0.210 7.560 -7.569 1.00 84.31 88 HIS A O 1
ATOM 693 N N . GLN A 1 89 ? 0.433 6.528 -9.452 1.00 82.12 89 GLN A N 1
ATOM 694 C CA . GLN A 1 89 ? -0.894 5.973 -9.729 1.00 82.12 89 GLN A CA 1
ATOM 695 C C . GLN A 1 89 ? -1.381 5.063 -8.592 1.00 82.12 89 GLN A C 1
ATOM 697 O O . GLN A 1 89 ? -2.535 5.149 -8.180 1.00 82.12 89 GLN A O 1
ATOM 702 N N . MET A 1 90 ? -0.505 4.222 -8.036 1.00 83.94 90 MET A N 1
ATOM 703 C CA . MET A 1 90 ? -0.828 3.368 -6.892 1.00 83.94 90 MET A CA 1
ATOM 704 C C . MET A 1 90 ? -1.210 4.196 -5.658 1.00 83.94 90 MET A C 1
ATOM 706 O O . MET A 1 90 ? -2.141 3.821 -4.945 1.00 83.94 90 MET A O 1
ATOM 710 N N . GLN A 1 91 ? -0.523 5.318 -5.406 1.00 84.38 91 GLN A N 1
ATOM 711 C CA . GLN A 1 91 ? -0.847 6.233 -4.306 1.00 84.38 91 GLN A CA 1
ATOM 712 C C . GLN A 1 91 ? -2.221 6.886 -4.471 1.00 84.38 91 GLN A C 1
ATOM 714 O O . GLN A 1 91 ? -2.915 7.052 -3.474 1.00 84.38 91 GLN A O 1
ATOM 719 N N . LEU A 1 92 ? -2.632 7.226 -5.690 1.00 81.81 92 LEU A N 1
ATOM 720 C CA . LEU A 1 92 ? -3.971 7.761 -5.947 1.00 81.81 92 LEU A CA 1
ATOM 721 C C . LEU A 1 92 ? -5.039 6.666 -5.861 1.00 81.81 92 LEU A C 1
ATOM 723 O O . LEU A 1 92 ? -6.070 6.841 -5.211 1.00 81.81 92 LEU A O 1
ATOM 727 N N . ASP A 1 93 ? -4.780 5.505 -6.462 1.00 81.62 93 ASP A N 1
ATOM 728 C CA . ASP A 1 93 ? -5.737 4.402 -6.491 1.00 81.62 93 ASP A CA 1
ATOM 729 C C . ASP A 1 93 ? -6.049 3.886 -5.076 1.00 81.62 93 ASP A C 1
ATOM 731 O O . ASP A 1 93 ? -7.206 3.593 -4.774 1.00 81.62 93 ASP A O 1
ATOM 735 N N . ILE A 1 94 ? -5.043 3.787 -4.193 1.00 83.00 94 ILE A N 1
ATOM 736 C CA . ILE A 1 94 ? -5.242 3.285 -2.824 1.00 83.00 94 ILE A CA 1
ATOM 737 C C . ILE A 1 94 ? -6.074 4.249 -1.965 1.00 83.00 94 ILE A C 1
ATOM 739 O O . ILE A 1 94 ? -6.811 3.812 -1.086 1.00 83.00 94 ILE A O 1
ATOM 743 N N . ARG A 1 95 ? -6.000 5.561 -2.231 1.00 83.38 95 ARG A N 1
ATOM 744 C CA . ARG A 1 95 ? -6.755 6.585 -1.488 1.00 83.38 95 ARG A CA 1
ATOM 745 C C . ARG A 1 95 ? -8.257 6.475 -1.703 1.00 83.38 95 ARG A C 1
ATOM 747 O O . ARG A 1 95 ? -9.023 6.924 -0.861 1.00 83.38 95 ARG A O 1
ATOM 754 N N . ARG A 1 96 ? -8.693 5.821 -2.783 1.00 81.75 96 ARG A N 1
ATOM 755 C CA . ARG A 1 96 ? -10.114 5.547 -3.057 1.00 81.75 96 ARG A CA 1
ATOM 756 C C . ARG A 1 96 ? -10.754 4.607 -2.034 1.00 81.75 96 ARG A C 1
ATOM 758 O O . ARG A 1 96 ? -11.977 4.525 -1.991 1.00 81.75 96 ARG A O 1
ATOM 765 N N . TYR A 1 97 ? -9.947 3.904 -1.241 1.00 81.44 97 TYR A N 1
ATOM 766 C CA . TYR A 1 97 ? -10.423 3.076 -0.135 1.00 81.44 97 TYR A CA 1
ATOM 767 C C . TYR A 1 97 ? -10.405 3.808 1.204 1.00 81.44 97 TYR A C 1
ATOM 769 O O . TYR A 1 97 ? -10.794 3.200 2.192 1.00 81.44 97 TYR A O 1
ATOM 777 N N . ASP A 1 98 ? -9.948 5.063 1.281 1.00 88.06 98 ASP A N 1
ATOM 778 C CA . ASP A 1 98 ? -9.989 5.814 2.537 1.00 88.06 98 ASP A CA 1
ATOM 779 C C . ASP A 1 98 ? -11.448 5.915 3.018 1.00 88.06 98 ASP A C 1
ATOM 781 O O . ASP A 1 98 ? -12.366 6.189 2.244 1.00 88.06 98 ASP A O 1
ATOM 785 N N . MET A 1 99 ? -11.668 5.641 4.304 1.00 88.44 99 MET A N 1
ATOM 786 C CA . MET A 1 99 ? -13.004 5.575 4.901 1.00 88.44 99 MET A CA 1
ATOM 787 C C . MET A 1 99 ? -13.085 6.503 6.108 1.00 88.44 99 MET A C 1
ATOM 789 O O . MET A 1 99 ? -12.119 6.657 6.855 1.00 88.44 99 MET A O 1
ATOM 793 N N . GLU A 1 100 ? -14.260 7.065 6.361 1.00 91.00 100 GLU A N 1
ATOM 794 C CA . GLU A 1 100 ? -14.536 7.864 7.554 1.00 91.00 100 GLU A CA 1
ATOM 795 C C . GLU A 1 100 ? -15.750 7.319 8.303 1.00 91.00 100 GLU A C 1
ATOM 797 O O . GLU A 1 100 ? -16.684 6.788 7.707 1.00 91.00 100 GLU A O 1
ATOM 802 N N . GLY A 1 101 ? -15.746 7.449 9.630 1.00 88.88 101 GLY A N 1
ATOM 803 C CA . GLY A 1 101 ? -16.890 7.068 10.457 1.00 88.88 101 GLY A CA 1
ATOM 804 C C . GLY A 1 101 ? -17.109 5.560 10.594 1.00 88.88 101 GLY A C 1
ATOM 805 O O . GLY A 1 101 ? -18.169 5.158 11.071 1.00 88.88 101 GLY A O 1
ATOM 806 N N . VAL A 1 102 ? -16.135 4.734 10.204 1.00 91.50 102 VAL A N 1
ATOM 807 C CA . VAL A 1 102 ? -16.253 3.271 10.223 1.00 91.50 102 VAL A CA 1
ATOM 808 C C . VAL A 1 102 ? -16.021 2.711 11.615 1.00 91.50 102 VAL A C 1
ATOM 810 O O . VAL A 1 102 ? -15.240 3.249 12.397 1.00 91.50 102 VAL A O 1
ATOM 813 N N . THR A 1 103 ? -16.693 1.610 11.928 1.00 93.00 103 THR A N 1
ATOM 814 C CA . THR A 1 103 ? -16.483 0.882 13.183 1.00 93.00 103 THR A CA 1
ATOM 815 C C . THR A 1 103 ? -15.660 -0.370 12.917 1.00 93.00 103 THR A C 1
ATOM 817 O O . THR A 1 103 ? -15.629 -0.885 11.800 1.00 93.00 103 THR A O 1
ATOM 820 N N . MET A 1 104 ? -14.963 -0.845 13.943 1.00 93.00 104 MET A N 1
ATOM 821 C CA . MET A 1 104 ? -14.231 -2.107 13.892 1.00 93.00 104 MET A CA 1
ATOM 822 C C . MET A 1 104 ? -14.805 -3.063 14.930 1.00 93.00 104 MET A C 1
ATOM 824 O O . MET A 1 104 ? -15.268 -2.636 15.988 1.00 93.00 104 MET A O 1
ATOM 828 N N . GLN A 1 105 ? -14.758 -4.358 14.638 1.00 92.00 105 GLN A N 1
ATOM 829 C CA . GLN A 1 105 ? -15.224 -5.411 15.542 1.00 92.00 105 GLN A CA 1
ATOM 830 C C . GLN A 1 105 ? -14.055 -6.275 15.995 1.00 92.00 105 GLN A C 1
ATOM 832 O O . GLN A 1 105 ? -13.075 -6.418 15.276 1.00 92.00 105 GLN A O 1
ATOM 837 N N . VAL A 1 106 ? -14.139 -6.895 17.168 1.00 91.31 106 VAL A N 1
ATOM 838 C CA . VAL A 1 106 ? -13.118 -7.869 17.580 1.00 91.31 106 VAL A CA 1
ATOM 839 C C . VAL A 1 106 ? -13.195 -9.089 16.663 1.00 91.31 106 VAL A C 1
ATOM 841 O O . VAL A 1 106 ? -14.278 -9.622 16.407 1.00 91.31 106 VAL A O 1
ATOM 844 N N . PHE A 1 107 ? -12.051 -9.535 16.151 1.00 89.25 107 PHE A N 1
ATOM 845 C CA . PHE A 1 107 ? -11.998 -10.687 15.265 1.00 89.25 107 PHE A CA 1
ATOM 846 C C . PHE A 1 107 ? -12.317 -11.972 16.044 1.00 89.25 107 PHE A C 1
ATOM 848 O O . PHE A 1 107 ? -11.759 -12.230 17.110 1.00 89.25 107 PHE A O 1
ATOM 855 N N . LYS A 1 108 ? -13.248 -12.784 15.526 1.00 85.88 108 LYS A N 1
ATOM 856 C CA . LYS A 1 108 ? -13.799 -13.939 16.261 1.00 85.88 108 LYS A CA 1
ATOM 857 C C . LYS A 1 108 ? -12.760 -15.027 16.544 1.00 85.88 108 LYS A C 1
ATOM 859 O O . LYS A 1 108 ? -12.822 -15.662 17.591 1.00 85.88 108 LYS A O 1
ATOM 864 N N . GLU A 1 109 ? -11.825 -15.236 15.621 1.00 85.69 109 GLU A N 1
ATOM 865 C CA . GLU A 1 109 ? -10.805 -16.289 15.717 1.00 85.69 109 GLU A CA 1
ATOM 866 C C . GLU A 1 109 ? -9.600 -15.864 16.566 1.00 85.69 109 GLU A C 1
ATOM 868 O O . GLU A 1 109 ? -8.963 -16.703 17.195 1.00 85.69 109 GLU A O 1
ATOM 873 N N . ASP A 1 110 ? -9.298 -14.562 16.611 1.00 87.50 110 ASP A N 1
ATOM 874 C CA . ASP A 1 110 ? -8.211 -14.008 17.415 1.00 87.50 110 ASP A CA 1
ATOM 875 C C . ASP A 1 110 ? -8.641 -12.682 18.044 1.00 87.50 110 ASP A C 1
ATOM 877 O O . ASP A 1 110 ? -8.702 -11.643 17.385 1.00 87.50 110 ASP A O 1
ATOM 881 N N . LYS A 1 111 ? -8.889 -12.713 19.357 1.00 84.69 111 LYS A N 1
ATOM 882 C CA . LYS A 1 111 ? -9.354 -11.552 20.130 1.00 84.69 111 LYS A CA 1
ATOM 883 C C . LYS A 1 111 ? -8.341 -10.402 20.185 1.00 84.69 111 LYS A C 1
ATOM 885 O O . LYS A 1 111 ? -8.677 -9.333 20.683 1.00 84.69 111 LYS A O 1
ATOM 890 N N . LYS A 1 112 ? -7.105 -10.613 19.718 1.00 88.44 112 LYS A N 1
ATOM 891 C CA . LYS A 1 112 ? -6.067 -9.575 19.621 1.00 88.44 112 LYS A CA 1
ATOM 892 C C . LYS A 1 112 ? -6.146 -8.772 18.322 1.00 88.44 112 LYS A C 1
ATOM 894 O O . LYS A 1 112 ? -5.436 -7.776 18.194 1.00 88.44 112 LYS A O 1
ATOM 899 N N . LEU A 1 113 ? -6.962 -9.210 17.365 1.00 92.94 113 LEU A N 1
ATOM 900 C CA . LEU A 1 113 ? -7.143 -8.550 16.080 1.00 92.94 113 LEU A CA 1
ATOM 901 C C . LEU A 1 113 ? -8.493 -7.837 16.033 1.00 92.94 113 LEU A C 1
ATOM 903 O O . LEU A 1 113 ? -9.489 -8.294 16.596 1.00 92.94 113 LEU A O 1
ATOM 907 N N . LEU A 1 114 ? -8.526 -6.725 15.307 1.00 93.06 114 LEU A N 1
ATOM 908 C CA . LEU A 1 114 ? -9.755 -6.034 14.951 1.00 93.06 114 LEU A CA 1
ATOM 909 C C . LEU A 1 114 ? -10.089 -6.295 13.486 1.00 93.06 114 LEU A C 1
ATOM 911 O O . LEU A 1 114 ? -9.213 -6.362 12.635 1.00 93.06 114 LEU A O 1
ATOM 915 N N . CYS A 1 115 ? -11.367 -6.434 13.188 1.00 92.88 115 CYS A N 1
ATOM 916 C CA . CYS A 1 115 ? -11.907 -6.657 11.866 1.00 92.88 115 CYS A CA 1
ATOM 917 C C . CYS A 1 115 ? -12.526 -5.356 11.357 1.00 92.88 115 CYS A C 1
ATOM 919 O O . CYS A 1 115 ? -13.354 -4.754 12.045 1.00 92.88 115 CYS A O 1
ATOM 921 N N . LEU A 1 116 ? -12.100 -4.938 10.170 1.00 92.44 116 LEU A N 1
ATOM 922 C CA . LEU A 1 116 ? -12.651 -3.809 9.434 1.00 92.44 116 LEU A CA 1
ATOM 923 C C . LEU A 1 116 ? -13.342 -4.335 8.174 1.00 92.44 116 LEU A C 1
ATOM 925 O O . LEU A 1 116 ? -12.725 -5.072 7.402 1.00 92.44 116 LEU A O 1
ATOM 929 N N . ASP A 1 117 ? -14.590 -3.930 7.963 1.00 89.19 117 ASP A N 1
ATOM 930 C CA . ASP A 1 117 ? -15.321 -4.208 6.729 1.00 89.19 117 ASP A CA 1
ATOM 931 C C . ASP A 1 117 ? -14.865 -3.220 5.649 1.00 89.19 117 ASP A C 1
ATOM 933 O O . ASP A 1 117 ? -14.981 -2.005 5.812 1.00 89.19 117 ASP A O 1
ATOM 937 N N . VAL A 1 118 ? -14.314 -3.743 4.553 1.00 84.38 118 VAL A N 1
ATOM 938 C CA . VAL A 1 118 ? -13.819 -2.944 3.430 1.00 84.38 118 VAL A CA 1
ATOM 939 C C . VAL A 1 118 ? -14.342 -3.556 2.124 1.00 84.38 118 VAL A C 1
ATOM 941 O O . VAL A 1 118 ? -13.747 -4.500 1.589 1.00 84.38 118 VAL A O 1
ATOM 944 N N . PRO A 1 119 ? -15.475 -3.056 1.603 1.00 79.25 119 PRO A N 1
ATOM 945 C CA . PRO A 1 119 ? -16.119 -3.647 0.438 1.00 79.25 119 PRO A CA 1
ATOM 946 C C . PRO A 1 119 ? -15.241 -3.497 -0.811 1.00 79.25 119 PRO A C 1
ATOM 948 O O . PRO A 1 119 ? -14.783 -2.405 -1.154 1.00 79.25 119 PRO A O 1
ATOM 951 N N . GLY A 1 120 ? -15.022 -4.606 -1.519 1.00 70.56 120 GLY A N 1
ATOM 952 C CA . GLY A 1 120 ? -14.262 -4.628 -2.772 1.00 70.56 120 GLY A CA 1
ATOM 953 C C . GLY A 1 120 ? -12.734 -4.656 -2.635 1.00 70.56 120 GLY A C 1
ATOM 954 O O . GLY A 1 120 ? -12.059 -4.465 -3.644 1.00 70.56 120 GLY A O 1
ATOM 955 N N . VAL A 1 121 ? -12.173 -4.914 -1.446 1.00 68.88 121 VAL A N 1
ATOM 956 C CA . VAL A 1 121 ? -10.709 -5.052 -1.266 1.00 68.88 121 VAL A CA 1
ATOM 957 C C . VAL A 1 121 ? -10.135 -6.303 -1.923 1.00 68.88 121 VAL A C 1
ATOM 959 O O . VAL A 1 121 ? -9.043 -6.235 -2.484 1.00 68.88 121 VAL A O 1
ATOM 962 N N . ALA A 1 122 ? -10.846 -7.435 -1.890 1.00 58.41 122 ALA A N 1
ATOM 963 C CA . ALA A 1 122 ? -10.354 -8.665 -2.513 1.00 58.41 122 ALA A CA 1
ATOM 964 C C . ALA A 1 122 ? -10.342 -8.599 -4.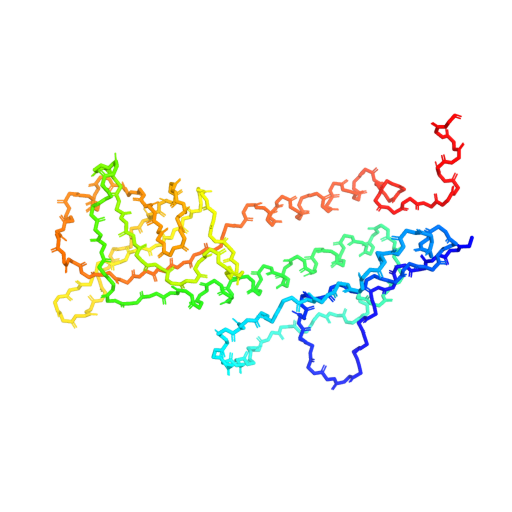051 1.00 58.41 122 ALA A C 1
ATOM 966 O O . ALA A 1 122 ? -9.526 -9.256 -4.692 1.00 58.41 122 ALA A O 1
ATOM 967 N N . GLU A 1 123 ? -11.224 -7.796 -4.652 1.00 63.22 123 GLU A N 1
ATOM 968 C CA . GLU A 1 123 ? -11.454 -7.811 -6.103 1.00 63.22 123 GLU A CA 1
ATOM 969 C C . GLU A 1 123 ? -10.791 -6.654 -6.853 1.00 63.22 123 GLU A C 1
ATOM 971 O O . GLU A 1 123 ? -10.590 -6.728 -8.070 1.00 63.22 123 GLU A O 1
ATOM 976 N N . LYS A 1 124 ? -10.464 -5.560 -6.162 1.00 58.66 124 LYS A N 1
ATOM 977 C CA . LYS A 1 124 ? -9.980 -4.344 -6.810 1.00 58.66 124 LYS A CA 1
ATOM 978 C C . LYS A 1 124 ? -8.484 -4.140 -6.588 1.00 58.66 124 LYS A C 1
ATOM 980 O O . LYS A 1 124 ? -7.907 -4.487 -5.561 1.00 58.66 124 LYS A O 1
ATOM 985 N N . ARG A 1 125 ? -7.839 -3.561 -7.601 1.00 59.69 125 ARG A N 1
ATOM 986 C CA . ARG A 1 125 ? -6.454 -3.090 -7.514 1.00 59.69 125 ARG A CA 1
ATOM 987 C C . ARG A 1 125 ? -6.443 -1.625 -7.065 1.00 59.69 125 ARG A C 1
ATOM 989 O O . ARG A 1 125 ? -7.314 -0.876 -7.511 1.00 59.69 125 ARG A O 1
ATOM 996 N N . PRO A 1 126 ? -5.453 -1.199 -6.264 1.00 61.91 126 PRO A N 1
ATOM 997 C CA . PRO A 1 126 ? -4.376 -1.990 -5.665 1.00 61.91 126 PRO A CA 1
ATOM 998 C C . PRO A 1 126 ? -4.884 -2.917 -4.553 1.00 61.91 126 PRO A C 1
ATOM 1000 O O . PRO A 1 126 ? -5.671 -2.508 -3.707 1.00 61.91 126 PRO A O 1
ATOM 1003 N N . SER A 1 127 ? -4.430 -4.170 -4.585 1.00 69.31 127 SER A N 1
ATOM 1004 C CA . SER A 1 127 ? -4.822 -5.191 -3.613 1.00 69.31 127 SER A CA 1
ATOM 1005 C C . SER A 1 127 ? -4.112 -4.944 -2.289 1.00 69.31 127 SER A C 1
ATOM 1007 O O . SER A 1 127 ? -2.894 -4.777 -2.268 1.00 69.31 127 SER A O 1
ATOM 1009 N N . VAL A 1 128 ? -4.867 -4.954 -1.193 1.00 75.19 128 VAL A N 1
ATOM 1010 C CA . VAL A 1 128 ? -4.298 -4.968 0.157 1.00 75.19 128 VAL A CA 1
ATOM 1011 C C . VAL A 1 128 ? -3.807 -6.382 0.436 1.00 75.19 128 VAL A C 1
ATOM 1013 O O . VAL A 1 128 ? -4.578 -7.334 0.322 1.00 75.19 128 VAL A O 1
ATOM 1016 N N . LEU A 1 129 ? -2.532 -6.531 0.783 1.00 82.06 129 LEU A N 1
ATOM 1017 C CA . LEU A 1 129 ? -1.927 -7.822 1.086 1.00 82.06 129 LEU A CA 1
ATOM 1018 C C . LEU A 1 129 ? -1.709 -7.993 2.594 1.00 82.06 129 LEU A C 1
ATOM 1020 O O . LEU A 1 129 ? -1.582 -7.012 3.333 1.00 82.06 129 LEU A O 1
ATOM 1024 N N . PRO A 1 130 ? -1.617 -9.243 3.082 1.00 86.31 130 PRO A N 1
ATOM 1025 C CA . PRO A 1 130 ? -1.063 -9.496 4.402 1.00 86.31 130 PRO A CA 1
ATOM 1026 C C . PRO A 1 130 ? 0.290 -8.795 4.558 1.00 86.31 130 PRO A C 1
ATOM 1028 O O . PRO A 1 130 ? 1.124 -8.842 3.654 1.00 86.31 130 PRO A O 1
ATOM 1031 N N . HIS A 1 131 ? 0.513 -8.212 5.732 1.00 86.75 131 HIS A N 1
ATOM 1032 C CA . HIS A 1 131 ? 1.672 -7.404 6.132 1.00 86.75 131 HIS A CA 1
ATOM 1033 C C . HIS A 1 131 ? 1.709 -5.969 5.596 1.00 86.75 131 HIS A C 1
ATOM 1035 O O . HIS A 1 131 ? 2.595 -5.202 5.991 1.00 86.75 131 HIS A O 1
ATOM 1041 N N . ASP A 1 132 ? 0.736 -5.558 4.784 1.00 89.31 132 ASP A N 1
ATOM 1042 C CA . ASP A 1 132 ? 0.535 -4.137 4.526 1.00 89.31 132 ASP A CA 1
ATOM 1043 C C . ASP A 1 132 ? 0.081 -3.422 5.798 1.00 89.31 132 ASP A C 1
ATOM 1045 O O . ASP A 1 132 ? -0.298 -4.029 6.804 1.00 89.31 132 ASP A O 1
ATOM 1049 N N . HIS A 1 133 ? 0.155 -2.098 5.776 1.00 92.25 133 HIS A N 1
ATOM 1050 C CA . HIS A 1 133 ? -0.283 -1.289 6.897 1.00 92.25 133 HIS A CA 1
ATOM 1051 C C . HIS A 1 133 ? -1.159 -0.142 6.435 1.00 92.25 133 HIS A C 1
ATOM 1053 O O . HIS A 1 133 ? -0.995 0.408 5.348 1.00 92.25 133 HIS A O 1
ATOM 1059 N N . LEU A 1 134 ? -2.053 0.247 7.326 1.00 93.44 134 LEU A N 1
ATOM 1060 C CA . LEU A 1 134 ? -2.917 1.400 7.182 1.00 93.44 134 LEU A CA 1
ATOM 1061 C C . LEU A 1 134 ? -2.837 2.259 8.443 1.00 93.44 134 LEU A C 1
ATOM 1063 O O . LEU A 1 134 ? -2.306 1.839 9.478 1.00 93.44 134 LEU A O 1
ATOM 1067 N N . PHE A 1 135 ? -3.339 3.479 8.341 1.00 94.50 135 PHE A N 1
ATOM 1068 C CA . PHE A 1 135 ? -3.434 4.404 9.459 1.00 94.50 135 PHE A CA 1
ATOM 1069 C C . PHE A 1 135 ? -4.884 4.554 9.884 1.00 94.50 135 PHE A C 1
ATOM 1071 O O . PHE A 1 135 ? -5.791 4.544 9.055 1.00 94.50 135 PHE A O 1
ATOM 1078 N N . VAL A 1 136 ? -5.095 4.670 11.187 1.00 94.31 136 VAL A N 1
ATOM 1079 C CA . VAL A 1 136 ? -6.417 4.764 11.792 1.00 94.31 136 VAL A CA 1
ATOM 1080 C C . VAL A 1 136 ? -6.408 5.883 12.813 1.00 94.31 136 VAL A C 1
ATOM 1082 O O . VAL A 1 136 ? -5.551 5.907 13.695 1.00 94.31 136 VAL A O 1
ATOM 1085 N N . CYS A 1 137 ? -7.379 6.780 12.720 1.00 93.69 137 CYS A N 1
ATOM 1086 C CA . CYS A 1 137 ? -7.565 7.881 13.656 1.00 93.69 137 CYS A CA 1
ATOM 1087 C C . CYS A 1 137 ? -8.925 7.711 14.338 1.00 93.69 137 CYS A C 1
ATOM 1089 O O . CYS A 1 137 ? -9.936 7.656 13.631 1.00 93.69 137 CYS A O 1
ATOM 1091 N N . PRO A 1 138 ? -8.990 7.617 15.676 1.00 92.38 138 PRO A N 1
ATOM 1092 C CA . PRO A 1 138 ? -10.257 7.664 16.393 1.00 92.38 138 PRO A CA 1
ATOM 1093 C C . PRO A 1 138 ? -11.016 8.954 16.070 1.00 92.38 138 PRO A C 1
ATOM 1095 O O . PRO A 1 138 ? -10.423 10.026 15.924 1.00 92.38 138 PRO A O 1
ATOM 1098 N N . LEU A 1 139 ? -12.334 8.847 15.951 1.00 90.38 139 LEU A N 1
ATOM 1099 C CA . LEU A 1 139 ? -13.228 9.985 15.790 1.00 90.38 139 LEU A CA 1
ATOM 1100 C C . LEU A 1 139 ? -13.919 10.268 17.122 1.00 90.38 139 LEU A C 1
ATOM 1102 O O . LEU A 1 139 ? -14.444 9.365 17.775 1.00 90.38 139 LEU A O 1
ATOM 1106 N N . THR A 1 140 ? -13.937 11.539 17.511 1.00 84.31 140 THR A N 1
ATOM 1107 C CA . THR A 1 140 ? -14.740 12.012 18.646 1.00 84.31 140 THR A CA 1
ATOM 1108 C C . THR A 1 140 ? -16.238 11.921 18.332 1.00 84.31 140 THR A C 1
ATOM 1110 O O . THR A 1 140 ? -16.636 11.762 17.176 1.00 84.31 140 THR A O 1
ATOM 1113 N N . GLN A 1 141 ? -17.096 12.060 19.349 1.00 77.06 141 GLN A N 1
ATOM 1114 C CA . GLN A 1 141 ? -18.558 12.039 19.171 1.00 77.06 141 GLN A CA 1
ATOM 1115 C C . GLN A 1 141 ? -19.051 13.101 18.171 1.00 77.06 141 GLN A C 1
ATOM 1117 O O . GLN A 1 141 ? -20.018 12.865 17.453 1.00 77.06 141 GLN A O 1
ATOM 1122 N N . ASN A 1 142 ? -18.325 14.218 18.056 1.00 77.56 142 ASN A N 1
ATOM 1123 C CA . ASN A 1 142 ? -18.618 15.306 17.122 1.00 77.56 142 ASN A CA 1
ATOM 1124 C C . ASN A 1 142 ? -18.073 15.049 15.702 1.00 77.56 142 ASN A C 1
ATOM 1126 O O . ASN A 1 142 ? -18.100 15.946 14.867 1.00 77.56 142 ASN A O 1
ATOM 1130 N N . GLY A 1 143 ? -17.521 13.861 15.427 1.00 76.06 143 GLY A N 1
ATOM 1131 C CA . GLY A 1 143 ? -16.922 13.513 14.135 1.00 76.06 143 GLY A CA 1
ATOM 1132 C C . GLY A 1 143 ? -15.547 14.139 13.881 1.00 76.06 143 GLY A C 1
ATOM 1133 O O . GLY A 1 143 ? -15.001 13.985 12.793 1.00 76.06 143 GLY A O 1
ATOM 1134 N N . VAL A 1 144 ? -14.955 14.821 14.867 1.00 82.56 144 VAL A N 1
ATOM 1135 C CA . VAL A 1 144 ? -13.623 15.426 14.728 1.00 82.56 144 VAL A CA 1
ATOM 1136 C C . VAL A 1 144 ? -12.555 14.348 14.900 1.00 82.56 144 VAL A C 1
ATOM 1138 O O . VAL A 1 144 ? -12.595 13.589 15.877 1.00 82.56 144 VAL A O 1
ATOM 1141 N N . ARG A 1 145 ? -11.604 14.298 13.957 1.00 84.19 145 ARG A N 1
ATOM 1142 C CA . ARG A 1 145 ? -10.425 13.423 14.005 1.00 84.19 145 ARG A CA 1
ATOM 1143 C C . ARG A 1 145 ? -9.574 13.754 15.224 1.00 84.19 145 ARG A C 1
ATOM 1145 O O . ARG A 1 145 ? -9.218 14.911 15.441 1.00 84.19 145 ARG A O 1
ATOM 1152 N N . ASP A 1 146 ? -9.245 12.730 16.000 1.00 83.00 146 ASP A N 1
ATOM 1153 C CA . ASP A 1 146 ? -8.256 12.863 17.060 1.00 83.00 146 ASP A CA 1
ATOM 1154 C C . ASP A 1 146 ? -6.870 13.187 16.466 1.00 83.00 146 ASP A C 1
ATOM 1156 O O . ASP A 1 146 ? -6.590 12.923 15.293 1.00 83.00 146 ASP A O 1
ATOM 1160 N N . ARG A 1 147 ? -5.982 13.766 17.278 1.00 82.88 147 ARG A N 1
ATOM 1161 C CA . ARG A 1 147 ? -4.622 14.153 16.871 1.00 82.88 147 ARG A CA 1
ATOM 1162 C C . ARG A 1 147 ? -3.695 12.955 16.666 1.00 82.88 147 ARG A C 1
ATOM 1164 O O . ARG A 1 147 ? -2.641 13.105 16.054 1.00 82.88 147 ARG A O 1
ATOM 1171 N N . THR A 1 148 ? -4.055 11.788 17.198 1.00 87.62 148 THR A N 1
ATOM 1172 C CA . THR A 1 148 ? -3.190 10.607 17.189 1.00 87.62 148 THR A CA 1
ATOM 1173 C C . THR A 1 148 ? -3.596 9.636 16.087 1.00 87.62 148 THR A C 1
ATOM 1175 O O . THR A 1 148 ? -4.677 9.049 16.130 1.00 87.62 148 THR A O 1
ATOM 1178 N N . GLU A 1 149 ? -2.695 9.409 15.129 1.00 92.19 149 GLU A N 1
ATOM 1179 C CA . GLU A 1 149 ? -2.843 8.331 14.151 1.00 92.19 149 GLU A CA 1
ATOM 1180 C C . GLU A 1 149 ? -2.174 7.046 14.654 1.00 92.19 149 GLU A C 1
ATOM 1182 O O . GLU A 1 149 ? -1.021 7.039 15.095 1.00 92.19 149 GLU A O 1
ATOM 1187 N N . TYR A 1 150 ? -2.881 5.928 14.540 1.00 93.88 150 TYR A N 1
ATOM 1188 C CA . TYR A 1 150 ? -2.391 4.610 14.917 1.00 93.88 150 TYR A CA 1
ATOM 1189 C C . TYR A 1 150 ? -2.138 3.766 13.677 1.00 93.88 150 TYR A C 1
ATOM 1191 O O . TYR A 1 150 ? -2.960 3.692 12.767 1.00 93.88 150 TYR A O 1
ATOM 1199 N N . LYS A 1 151 ? -0.992 3.087 13.657 1.00 94.88 151 LYS A N 1
ATOM 1200 C CA . LYS A 1 151 ? -0.636 2.156 12.588 1.00 94.88 151 LYS A CA 1
ATOM 1201 C C . LYS A 1 151 ? -1.275 0.791 12.850 1.00 94.88 151 LYS A C 1
ATOM 1203 O O . LYS A 1 151 ? -1.030 0.197 13.902 1.00 94.88 151 LYS A O 1
ATOM 1208 N N . GLY A 1 152 ? -2.062 0.308 11.895 1.00 94.50 152 GLY A N 1
ATOM 1209 C CA . GLY A 1 152 ? -2.618 -1.044 11.872 1.00 94.50 152 GLY A CA 1
ATOM 1210 C C . GLY A 1 152 ? -1.927 -1.890 10.813 1.00 94.50 152 GLY A C 1
ATOM 1211 O O . GLY A 1 152 ? -1.744 -1.422 9.691 1.00 94.50 152 GLY A O 1
ATOM 1212 N N . TYR A 1 153 ? -1.535 -3.113 11.160 1.00 94.38 153 TYR A N 1
ATOM 1213 C CA . TYR A 1 153 ? -0.950 -4.076 10.226 1.00 94.38 153 TYR A CA 1
ATOM 1214 C C . TYR A 1 153 ? -1.983 -5.107 9.805 1.00 94.38 153 TYR A C 1
ATOM 1216 O O . TYR A 1 153 ? -2.706 -5.645 10.639 1.00 94.38 153 TYR A O 1
ATOM 1224 N N . VAL A 1 154 ? -2.030 -5.414 8.519 1.00 92.25 154 VAL A N 1
ATOM 1225 C CA . VAL A 1 154 ? -2.919 -6.426 7.964 1.00 92.25 154 VAL A CA 1
ATOM 1226 C C . VAL A 1 154 ? -2.359 -7.804 8.287 1.00 92.25 154 VAL A C 1
ATOM 1228 O O . VAL A 1 154 ? -1.280 -8.164 7.832 1.00 92.25 154 VAL A O 1
ATOM 1231 N N . HIS A 1 155 ? -3.092 -8.596 9.061 1.00 91.81 155 HIS A N 1
ATOM 1232 C CA . HIS A 1 155 ? -2.730 -9.987 9.343 1.00 91.81 155 HIS A CA 1
ATOM 1233 C C . HIS A 1 155 ? -3.422 -10.952 8.387 1.00 91.81 155 HIS A C 1
ATOM 1235 O O . HIS A 1 155 ? -2.814 -11.920 7.935 1.00 91.81 155 HIS A O 1
ATOM 1241 N N . ARG A 1 156 ? -4.702 -10.705 8.090 1.00 88.62 156 ARG A N 1
ATOM 1242 C CA . ARG A 1 156 ? -5.494 -11.545 7.188 1.00 88.62 156 ARG A CA 1
ATOM 1243 C C . ARG A 1 156 ? -6.385 -10.683 6.317 1.00 88.62 156 ARG A C 1
ATOM 1245 O O . ARG A 1 156 ? -6.992 -9.726 6.794 1.00 88.62 156 ARG A O 1
ATOM 1252 N N . VAL A 1 157 ? -6.480 -11.074 5.056 1.00 87.00 157 VAL A N 1
ATOM 1253 C CA . VAL A 1 157 ? -7.411 -10.501 4.089 1.00 87.00 157 VAL A CA 1
ATOM 1254 C C . VAL A 1 157 ? -8.477 -11.559 3.849 1.00 87.00 157 VAL A C 1
ATOM 1256 O O . VAL A 1 157 ? -8.170 -12.672 3.428 1.00 87.00 157 VAL A O 1
ATOM 1259 N N . LEU A 1 158 ? -9.712 -11.238 4.213 1.00 84.19 158 LEU A N 1
ATOM 1260 C CA . LEU A 1 158 ? -10.901 -12.020 3.888 1.00 84.19 158 LEU A CA 1
ATOM 1261 C C . LEU A 1 158 ? -11.584 -11.353 2.680 1.00 84.19 158 LEU A C 1
ATOM 1263 O O . LEU A 1 158 ? -11.087 -10.359 2.161 1.00 84.19 158 LEU A O 1
ATOM 1267 N N . ASN A 1 159 ? -12.733 -11.870 2.241 1.00 79.44 159 ASN A N 1
ATOM 1268 C CA . ASN A 1 159 ? -13.367 -11.402 1.002 1.00 79.44 159 ASN A CA 1
ATOM 1269 C C . ASN A 1 159 ? -13.699 -9.890 1.013 1.00 79.44 159 ASN A C 1
ATOM 1271 O O . ASN A 1 159 ? -13.227 -9.125 0.179 1.00 79.44 159 ASN A O 1
ATOM 1275 N N . GLU A 1 160 ? -14.453 -9.435 2.013 1.00 83.06 160 GLU A N 1
ATOM 1276 C CA . GLU A 1 160 ? -14.831 -8.017 2.173 1.00 83.06 160 GLU A CA 1
ATOM 1277 C C . GLU A 1 160 ? -14.373 -7.450 3.519 1.00 83.06 160 GLU A C 1
ATOM 1279 O O . GLU A 1 160 ? -14.899 -6.455 4.010 1.00 83.06 160 GLU A O 1
ATOM 1284 N N . ARG A 1 161 ? -13.427 -8.132 4.172 1.00 86.81 161 ARG A N 1
ATOM 1285 C CA . ARG A 1 161 ? -13.009 -7.819 5.538 1.00 86.81 161 ARG A CA 1
ATOM 1286 C C . ARG A 1 161 ? -11.515 -7.965 5.698 1.00 86.81 161 ARG A C 1
ATOM 1288 O O . ARG A 1 161 ? -10.906 -8.867 5.131 1.00 86.81 161 ARG A O 1
ATOM 1295 N N . VAL A 1 162 ? -10.934 -7.123 6.536 1.00 90.44 162 VAL A N 1
ATOM 1296 C CA . VAL A 1 162 ? -9.504 -7.138 6.826 1.00 90.44 162 VAL A CA 1
ATOM 1297 C C . VAL A 1 162 ? -9.307 -7.287 8.327 1.00 90.44 162 VAL A C 1
ATOM 1299 O O . VAL A 1 162 ? -9.878 -6.532 9.113 1.00 90.44 162 VAL A O 1
ATOM 1302 N N . ALA A 1 163 ? -8.515 -8.279 8.731 1.00 92.81 163 ALA A N 1
ATOM 1303 C CA . ALA A 1 163 ? -8.099 -8.450 10.115 1.00 92.81 163 ALA A CA 1
ATOM 1304 C C . ALA A 1 163 ? -6.802 -7.669 10.354 1.00 92.81 163 ALA A C 1
ATOM 1306 O O . ALA A 1 163 ? -5.780 -7.914 9.706 1.00 92.81 163 ALA A O 1
ATOM 1307 N N . LEU A 1 164 ? -6.860 -6.735 11.294 1.00 94.69 164 LEU A N 1
ATOM 1308 C CA . LEU A 1 164 ? -5.842 -5.747 11.599 1.00 94.69 164 LEU A CA 1
ATOM 1309 C C . LEU A 1 164 ? -5.294 -5.963 13.009 1.00 94.69 164 LEU A C 1
ATOM 1311 O O . LEU A 1 164 ? -6.042 -6.107 13.977 1.00 94.69 164 LEU A O 1
ATOM 1315 N N . GLY A 1 165 ? -3.973 -5.947 13.118 1.00 94.38 165 GLY A N 1
ATOM 1316 C CA . GLY A 1 165 ? -3.240 -5.934 14.375 1.00 94.38 165 GLY A CA 1
ATOM 1317 C C . GLY A 1 165 ? -2.802 -4.515 14.708 1.00 94.38 165 GLY A C 1
ATOM 1318 O O . GLY A 1 165 ? -2.251 -3.809 13.861 1.00 94.38 165 GLY A O 1
ATOM 1319 N N . PHE A 1 166 ? -3.021 -4.100 15.952 1.00 94.94 166 PHE A N 1
ATOM 1320 C CA . PHE A 1 166 ? -2.675 -2.765 16.428 1.00 94.94 166 PHE A CA 1
ATOM 1321 C C . PHE A 1 166 ? -1.741 -2.814 17.633 1.00 94.94 166 PHE A C 1
ATOM 1323 O O . PHE A 1 166 ? -1.674 -3.791 18.378 1.00 94.94 166 PHE A O 1
ATOM 1330 N N . GLY A 1 167 ? -1.026 -1.710 17.852 1.00 92.00 167 GLY A N 1
ATOM 1331 C CA . GLY A 1 167 ? -0.236 -1.533 19.064 1.00 92.00 167 GLY A CA 1
ATOM 1332 C C . GLY A 1 167 ? -1.110 -1.497 20.323 1.00 92.00 167 GLY A C 1
ATOM 1333 O O . GLY A 1 167 ? -2.261 -1.059 20.293 1.00 92.00 167 GLY A O 1
ATOM 1334 N N . LYS A 1 168 ? -0.518 -1.873 21.465 1.00 90.81 168 LYS A N 1
ATOM 1335 C CA . LYS A 1 168 ? -1.189 -1.923 22.782 1.00 90.81 168 LYS A CA 1
ATOM 1336 C C . LYS A 1 168 ? -1.918 -0.625 23.151 1.00 90.81 168 LYS A C 1
ATOM 1338 O O . LYS A 1 168 ? -2.951 -0.677 23.802 1.00 90.81 168 LYS A O 1
ATOM 1343 N N . LYS A 1 169 ? -1.396 0.527 22.708 1.00 91.38 169 LYS A N 1
ATOM 1344 C CA . LYS A 1 169 ? -1.981 1.852 22.963 1.00 91.38 169 LYS A CA 1
ATOM 1345 C C . LYS A 1 169 ? -3.403 1.979 22.413 1.00 91.38 169 LYS A C 1
ATOM 1347 O O . LYS A 1 169 ? -4.268 2.457 23.130 1.00 91.38 169 LYS A O 1
ATOM 1352 N N . LEU A 1 170 ? -3.641 1.534 21.174 1.00 90.06 170 LEU A N 1
ATOM 1353 C CA . LEU A 1 170 ? -4.980 1.584 20.583 1.00 90.06 170 LEU A CA 1
ATOM 1354 C C . LEU A 1 170 ? -5.889 0.527 21.217 1.00 90.06 170 LEU A C 1
ATOM 1356 O O . LEU A 1 170 ? -7.034 0.813 21.535 1.00 90.06 170 LEU A O 1
ATOM 1360 N N . MET A 1 171 ? -5.366 -0.682 21.441 1.00 90.69 171 MET A N 1
ATOM 1361 C CA . MET A 1 171 ? -6.148 -1.772 22.035 1.00 90.69 171 MET A CA 1
ATOM 1362 C C . MET A 1 171 ? -6.638 -1.447 23.451 1.00 90.69 171 MET A C 1
ATOM 1364 O O . MET A 1 171 ? -7.714 -1.891 23.826 1.00 90.69 171 MET A O 1
ATOM 1368 N N . ALA A 1 172 ? -5.888 -0.650 24.217 1.00 89.44 172 ALA A N 1
ATOM 1369 C CA . ALA A 1 172 ? -6.279 -0.231 25.563 1.00 89.44 172 ALA A CA 1
ATOM 1370 C C . ALA A 1 172 ? -7.444 0.775 25.587 1.00 89.44 172 ALA A C 1
ATOM 1372 O O . ALA A 1 172 ? -8.196 0.798 26.554 1.00 89.44 172 ALA A O 1
ATOM 1373 N N . ILE A 1 173 ? -7.591 1.601 24.545 1.00 89.69 173 ILE A N 1
ATOM 1374 C CA . ILE A 1 173 ? -8.661 2.611 24.444 1.00 89.69 173 ILE A CA 1
ATOM 1375 C C . ILE A 1 173 ? -9.840 2.144 23.585 1.00 89.69 173 ILE A C 1
ATOM 1377 O O . ILE A 1 173 ? -10.828 2.858 23.441 1.00 89.69 173 ILE A O 1
ATOM 1381 N N . PHE A 1 174 ? -9.719 0.976 22.955 1.00 89.69 174 PHE A N 1
ATOM 1382 C CA . PHE A 1 174 ? -10.713 0.479 22.021 1.00 89.69 174 PHE A CA 1
ATOM 1383 C C . PHE A 1 174 ? -12.015 0.120 22.744 1.00 89.69 174 PHE A C 1
ATOM 1385 O O . PHE A 1 174 ? -12.028 -0.707 23.654 1.00 89.69 174 PHE A O 1
ATOM 1392 N N . LEU A 1 175 ? -13.118 0.706 22.278 1.00 88.25 175 LEU A N 1
ATOM 1393 C CA . LEU A 1 175 ? -14.469 0.386 22.720 1.00 88.25 175 LEU A CA 1
ATOM 1394 C C . LEU A 1 175 ? -15.310 -0.104 21.532 1.00 88.25 175 LEU A C 1
ATOM 1396 O O . LEU A 1 175 ? -15.164 0.421 20.421 1.00 88.25 175 LEU A O 1
ATOM 1400 N N . PRO A 1 176 ? -16.224 -1.070 21.745 1.00 84.81 176 PRO A N 1
ATOM 1401 C CA . PRO A 1 176 ? -17.219 -1.430 20.741 1.00 84.81 176 PRO A CA 1
ATOM 1402 C C . PRO A 1 176 ? -17.997 -0.186 20.293 1.00 84.81 176 PRO A C 1
ATOM 1404 O O . PRO A 1 176 ? -18.366 0.644 21.121 1.00 84.81 176 PRO A O 1
ATOM 1407 N N . ASN A 1 177 ? -18.254 -0.063 18.989 1.00 85.69 177 ASN A N 1
ATOM 1408 C CA . ASN A 1 177 ? -18.923 1.082 18.348 1.00 85.69 177 ASN A CA 1
ATOM 1409 C C . ASN A 1 177 ? -18.118 2.393 18.294 1.00 85.69 177 ASN A C 1
ATOM 1411 O O . ASN A 1 177 ? -18.658 3.419 17.874 1.00 85.69 177 ASN A O 1
ATOM 1415 N N . MET A 1 178 ? -16.832 2.379 18.655 1.00 90.62 178 MET A N 1
ATOM 1416 C CA . MET A 1 178 ? -15.964 3.526 18.404 1.00 90.62 178 MET A CA 1
ATOM 1417 C C . MET A 1 178 ? -15.768 3.718 16.894 1.00 90.62 178 MET A C 1
ATOM 1419 O O . MET A 1 178 ? -15.549 2.754 16.155 1.00 90.62 178 MET A O 1
ATOM 1423 N N . LYS A 1 179 ? -15.882 4.968 16.437 1.00 92.75 179 LYS A N 1
ATOM 1424 C CA . LYS A 1 179 ? -15.736 5.331 15.026 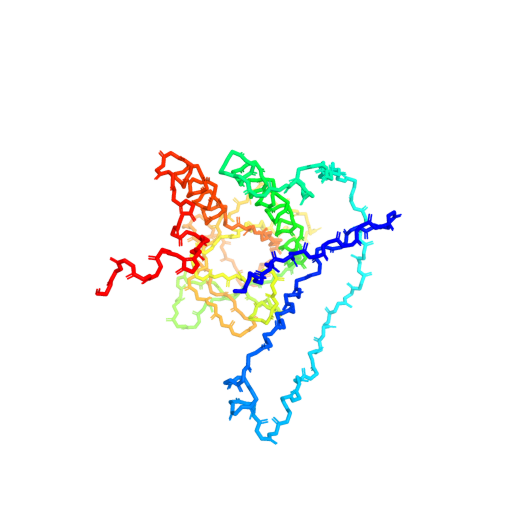1.00 92.75 179 LYS A CA 1
ATOM 1425 C C . LYS A 1 179 ? -14.299 5.717 14.717 1.00 92.75 179 LYS A C 1
ATOM 1427 O O . LYS A 1 179 ? -13.621 6.340 15.531 1.00 92.75 179 LYS A O 1
ATOM 1432 N N . PHE A 1 180 ? -13.871 5.397 13.508 1.00 93.00 180 PHE A N 1
ATOM 1433 C CA . PHE A 1 180 ? -12.527 5.648 13.029 1.00 93.00 180 PHE A CA 1
ATOM 1434 C C . PHE A 1 180 ? -12.541 6.262 11.635 1.00 93.00 180 PHE A C 1
ATOM 1436 O O . PHE A 1 180 ? -13.404 5.962 10.810 1.00 93.00 180 PHE A O 1
ATOM 1443 N N . ALA A 1 181 ? -11.548 7.100 11.368 1.00 93.38 181 ALA A N 1
ATOM 1444 C CA . ALA A 1 181 ? -11.124 7.424 10.020 1.00 93.38 181 ALA A CA 1
ATOM 1445 C C . ALA A 1 181 ? -9.953 6.511 9.649 1.00 93.38 181 ALA A C 1
ATOM 1447 O O . ALA A 1 181 ? -8.963 6.437 10.377 1.00 93.38 181 ALA A O 1
ATOM 1448 N N . VAL A 1 182 ? -10.078 5.804 8.533 1.00 92.50 182 VAL A N 1
ATOM 1449 C CA . VAL A 1 182 ? -9.103 4.838 8.032 1.00 92.50 182 VAL A CA 1
ATOM 1450 C C . VAL A 1 182 ? -8.463 5.398 6.777 1.00 92.50 182 VAL A C 1
ATOM 1452 O O . VAL A 1 182 ? -9.141 5.867 5.866 1.00 92.50 182 VAL A O 1
ATOM 1455 N N . ARG A 1 183 ? -7.139 5.330 6.742 1.00 91.94 183 ARG A N 1
ATOM 1456 C CA . ARG A 1 183 ? -6.311 5.866 5.678 1.00 91.94 183 ARG A CA 1
ATOM 1457 C C . ARG A 1 183 ? -5.382 4.775 5.158 1.00 91.94 183 ARG A C 1
ATOM 1459 O O . ARG A 1 183 ? -4.439 4.371 5.845 1.00 91.94 183 ARG A O 1
ATOM 1466 N N . PHE A 1 184 ? -5.638 4.303 3.945 1.00 90.31 184 PHE A N 1
ATOM 1467 C CA . PHE A 1 184 ? -4.850 3.259 3.306 1.00 90.31 184 PHE A CA 1
ATOM 1468 C C . PHE A 1 184 ? -3.563 3.831 2.707 1.00 90.31 184 PHE A C 1
ATOM 1470 O O . PHE A 1 184 ? -3.460 5.010 2.339 1.00 90.31 184 PHE A O 1
ATOM 1477 N N . VAL A 1 185 ? -2.528 2.993 2.670 1.00 90.25 185 VAL A N 1
ATOM 1478 C CA . VAL A 1 185 ? -1.197 3.349 2.176 1.00 90.25 185 VAL A CA 1
ATOM 1479 C C . VAL A 1 185 ? -0.624 2.173 1.403 1.00 90.25 185 VAL A C 1
ATOM 1481 O O . VAL A 1 185 ? -0.800 1.018 1.776 1.00 90.25 185 VAL A O 1
ATOM 1484 N N . VAL A 1 186 ? 0.082 2.483 0.321 1.00 87.44 186 VAL A N 1
ATOM 1485 C CA . VAL A 1 186 ? 0.796 1.495 -0.487 1.00 87.44 186 VAL A CA 1
ATOM 1486 C C . VAL A 1 186 ? 2.134 1.150 0.153 1.00 87.44 186 VAL A C 1
ATOM 1488 O O . VAL A 1 186 ? 2.895 2.027 0.573 1.00 87.44 186 VAL A O 1
ATOM 1491 N N . ASN A 1 187 ? 2.467 -0.138 0.159 1.00 87.06 187 ASN A N 1
ATOM 1492 C CA . ASN A 1 187 ? 3.804 -0.582 0.507 1.00 87.06 187 ASN A CA 1
ATOM 1493 C C . ASN A 1 187 ? 4.811 -0.162 -0.576 1.00 87.06 187 ASN A C 1
ATOM 1495 O O . ASN A 1 187 ? 4.781 -0.641 -1.706 1.00 87.06 187 ASN A O 1
ATOM 1499 N N . ARG A 1 188 ? 5.740 0.727 -0.212 1.00 89.44 188 ARG A N 1
ATOM 1500 C CA . ARG A 1 188 ? 6.788 1.232 -1.116 1.00 89.44 188 ARG A CA 1
ATOM 1501 C C . ARG A 1 188 ? 7.960 0.263 -1.293 1.00 89.44 188 ARG A C 1
ATOM 1503 O O . ARG A 1 188 ? 8.813 0.491 -2.147 1.00 89.44 188 ARG A O 1
ATOM 1510 N N . TYR A 1 189 ? 8.056 -0.782 -0.471 1.00 89.44 189 TYR A N 1
ATOM 1511 C CA . TYR A 1 189 ? 9.195 -1.698 -0.486 1.00 89.44 189 TYR A CA 1
ATOM 1512 C C . TYR A 1 189 ? 9.355 -2.445 -1.825 1.00 89.44 189 TYR A C 1
ATOM 1514 O O . TYR A 1 189 ? 10.456 -2.393 -2.373 1.00 89.44 189 TYR A O 1
ATOM 1522 N N . PRO A 1 190 ? 8.303 -3.046 -2.423 1.00 89.12 190 PRO A N 1
ATOM 1523 C CA . PRO A 1 190 ? 8.422 -3.703 -3.727 1.00 89.12 190 PRO A CA 1
ATOM 1524 C C . PRO A 1 190 ? 8.906 -2.754 -4.829 1.00 89.12 190 PRO A C 1
ATOM 1526 O O . PRO A 1 190 ? 9.793 -3.111 -5.598 1.00 89.12 190 PRO A O 1
ATOM 1529 N N . LEU A 1 191 ? 8.395 -1.520 -4.858 1.00 90.44 191 LEU A N 1
ATOM 1530 C CA . LEU A 1 191 ? 8.808 -0.499 -5.827 1.00 90.44 191 LEU A CA 1
ATOM 1531 C C . LEU A 1 191 ? 10.280 -0.110 -5.646 1.00 90.44 191 LEU A C 1
ATOM 1533 O O . LEU A 1 191 ? 11.031 -0.044 -6.616 1.00 90.44 191 LEU A O 1
ATOM 1537 N N . ARG A 1 192 ? 10.742 0.070 -4.402 1.00 92.56 192 ARG A N 1
ATOM 1538 C CA . ARG A 1 192 ? 12.166 0.319 -4.110 1.00 92.56 192 ARG A CA 1
ATOM 1539 C C . ARG A 1 192 ? 13.057 -0.831 -4.573 1.00 92.56 192 ARG A C 1
ATOM 1541 O O . ARG A 1 192 ? 14.120 -0.581 -5.138 1.00 92.56 192 ARG A O 1
ATOM 1548 N N . MET A 1 193 ? 12.618 -2.072 -4.369 1.00 94.56 193 MET A N 1
AT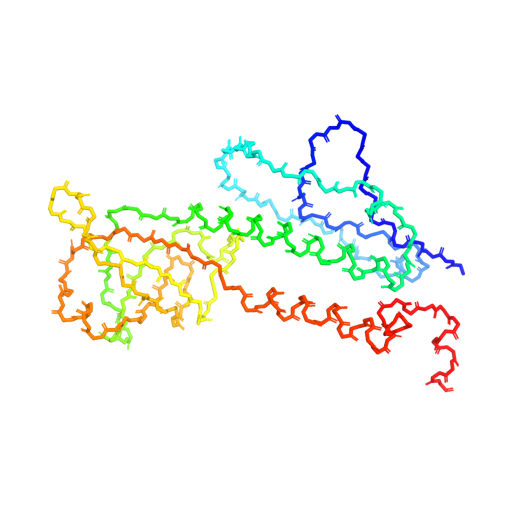OM 1549 C CA . MET A 1 193 ? 13.334 -3.253 -4.854 1.00 94.56 193 MET A CA 1
ATOM 1550 C C . MET A 1 193 ? 13.388 -3.289 -6.382 1.00 94.56 193 MET A C 1
ATOM 1552 O O . MET A 1 193 ? 14.442 -3.580 -6.938 1.00 94.56 193 MET A O 1
ATOM 1556 N N . GLN A 1 194 ? 12.303 -2.923 -7.068 1.00 93.38 194 GLN A N 1
ATOM 1557 C CA . GLN A 1 194 ? 12.281 -2.808 -8.528 1.00 93.38 194 GLN A CA 1
ATOM 1558 C C . GLN A 1 194 ? 13.229 -1.709 -9.027 1.00 93.38 194 GLN A C 1
ATOM 1560 O O . GLN A 1 194 ? 14.019 -1.963 -9.933 1.00 93.38 194 GLN A O 1
ATOM 1565 N N . HIS A 1 195 ? 13.244 -0.527 -8.397 1.00 93.62 195 HIS A N 1
ATOM 1566 C CA . HIS A 1 195 ? 14.220 0.522 -8.719 1.00 93.62 195 HIS A CA 1
ATOM 1567 C C . HIS A 1 195 ? 15.660 0.033 -8.541 1.00 93.62 195 HIS A C 1
ATOM 1569 O O . HIS A 1 195 ? 16.504 0.269 -9.408 1.00 93.62 195 HIS A O 1
ATOM 1575 N N . ARG A 1 196 ? 15.946 -0.690 -7.450 1.00 93.94 196 ARG A N 1
ATOM 1576 C CA . ARG A 1 196 ? 17.276 -1.265 -7.221 1.00 93.94 196 ARG A CA 1
ATOM 1577 C C . ARG A 1 196 ? 17.623 -2.328 -8.262 1.00 93.94 196 ARG A C 1
ATOM 1579 O O . ARG A 1 196 ? 18.738 -2.321 -8.771 1.00 93.94 196 ARG A O 1
ATOM 1586 N N . ALA A 1 197 ? 16.683 -3.198 -8.619 1.00 92.81 197 ALA A N 1
ATOM 1587 C CA . ALA A 1 197 ? 16.879 -4.218 -9.646 1.00 92.81 197 ALA A CA 1
ATOM 1588 C C . ALA A 1 197 ? 17.186 -3.598 -11.018 1.00 92.81 197 ALA A C 1
ATOM 1590 O O . ALA A 1 197 ? 18.063 -4.082 -11.727 1.00 92.81 197 ALA A O 1
ATOM 1591 N N . VAL A 1 198 ? 16.526 -2.492 -11.371 1.00 91.12 198 VAL A N 1
ATOM 1592 C CA . VAL A 1 198 ? 16.804 -1.746 -12.608 1.00 91.12 198 VAL A CA 1
ATOM 1593 C C . VAL A 1 198 ? 18.228 -1.178 -12.618 1.00 91.12 198 VAL A C 1
ATOM 1595 O O . VAL A 1 198 ? 18.890 -1.223 -13.654 1.00 91.12 198 VAL A O 1
ATOM 1598 N N . GLN A 1 199 ? 18.724 -0.681 -11.481 1.00 89.94 199 GLN A N 1
ATOM 1599 C CA . GLN A 1 199 ? 20.117 -0.231 -11.356 1.00 89.94 199 GLN A CA 1
ATOM 1600 C C . GLN A 1 199 ? 21.100 -1.398 -11.505 1.00 89.94 199 GLN A C 1
ATOM 1602 O O . GLN A 1 199 ? 22.008 -1.329 -12.330 1.00 89.94 199 GLN A O 1
ATOM 1607 N N . LEU A 1 200 ? 20.866 -2.494 -10.778 1.00 91.12 200 LEU A N 1
ATOM 1608 C CA . LEU A 1 200 ? 21.699 -3.700 -10.832 1.00 91.12 200 LEU A CA 1
ATOM 1609 C C . LEU A 1 200 ? 21.749 -4.309 -12.236 1.00 91.12 200 LEU A C 1
ATOM 1611 O O . LEU A 1 200 ? 22.801 -4.760 -12.678 1.00 91.12 200 LEU A O 1
ATOM 1615 N N . ALA A 1 201 ? 20.633 -4.282 -12.968 1.00 89.19 201 ALA A N 1
ATOM 1616 C CA . ALA A 1 201 ? 20.589 -4.748 -14.348 1.00 89.19 201 ALA A CA 1
ATOM 1617 C C . ALA A 1 201 ? 21.583 -3.995 -15.243 1.00 89.19 201 ALA A C 1
ATOM 1619 O O . ALA A 1 201 ? 22.196 -4.606 -16.116 1.00 89.19 201 ALA A O 1
ATOM 1620 N N . VAL A 1 202 ? 21.759 -2.687 -15.023 1.00 87.62 202 VAL A N 1
ATOM 1621 C CA . VAL A 1 202 ? 22.747 -1.877 -15.749 1.00 87.62 202 VAL A CA 1
ATOM 1622 C C . VAL A 1 202 ? 24.162 -2.142 -15.260 1.00 87.62 202 VAL A C 1
ATOM 1624 O O . VAL A 1 202 ? 25.044 -2.312 -16.096 1.00 87.62 202 VAL A O 1
ATOM 1627 N N . GLU A 1 203 ? 24.369 -2.226 -13.944 1.00 89.19 203 GLU A N 1
ATOM 1628 C CA . GLU A 1 203 ? 25.676 -2.533 -13.342 1.00 89.19 203 GLU A CA 1
ATOM 1629 C C . GLU A 1 203 ? 26.246 -3.868 -13.864 1.00 89.19 203 GLU A C 1
ATOM 1631 O O . GLU A 1 203 ? 27.426 -3.947 -14.197 1.00 89.19 203 GLU A O 1
ATOM 1636 N N . HIS A 1 204 ? 25.402 -4.894 -14.013 1.00 88.69 204 HIS A N 1
ATOM 1637 C CA . HIS A 1 204 ? 25.801 -6.234 -14.464 1.00 88.69 204 HIS A CA 1
ATOM 1638 C C . HIS A 1 204 ? 25.566 -6.505 -15.960 1.00 88.69 204 HIS A C 1
ATOM 1640 O O . HIS A 1 204 ? 25.740 -7.633 -16.415 1.00 88.69 204 HIS A O 1
ATOM 1646 N N . ASN A 1 205 ? 25.175 -5.491 -16.739 1.00 84.81 205 ASN A N 1
ATOM 1647 C CA . ASN A 1 205 ? 24.881 -5.607 -18.172 1.00 84.81 205 ASN A CA 1
ATOM 1648 C C . ASN A 1 205 ? 23.929 -6.774 -18.528 1.00 84.81 205 ASN A C 1
ATOM 1650 O O . ASN A 1 205 ? 24.147 -7.519 -19.483 1.00 84.81 205 ASN A O 1
ATOM 1654 N N . CYS A 1 206 ? 22.833 -6.923 -17.780 1.00 84.06 206 CYS A N 1
ATOM 1655 C CA . CYS A 1 206 ? 21.892 -8.041 -17.914 1.00 84.06 206 CYS A CA 1
ATOM 1656 C C . CYS A 1 206 ? 21.004 -7.997 -19.176 1.00 84.06 206 CYS A C 1
ATOM 1658 O O . CYS A 1 206 ? 20.032 -8.747 -19.252 1.00 84.06 206 CYS A O 1
ATOM 1660 N N . MET A 1 207 ? 21.293 -7.140 -20.165 1.00 80.25 207 MET A N 1
ATOM 1661 C CA . MET A 1 207 ? 20.477 -6.991 -21.384 1.00 80.25 207 MET A CA 1
ATOM 1662 C C . MET A 1 207 ? 20.185 -8.324 -22.086 1.00 80.25 207 MET A C 1
ATOM 1664 O O . MET A 1 207 ? 19.013 -8.581 -22.349 1.00 80.25 207 MET A O 1
ATOM 1668 N N . PRO A 1 208 ? 21.186 -9.205 -22.314 1.00 80.94 208 PRO A N 1
ATOM 1669 C CA . PRO A 1 208 ? 20.958 -10.478 -23.001 1.00 80.94 208 PRO A CA 1
ATOM 1670 C C . PRO A 1 208 ? 20.014 -11.422 -22.247 1.00 80.94 208 PRO A C 1
ATOM 1672 O O . PRO A 1 208 ? 19.354 -12.251 -22.858 1.00 80.94 208 PRO A O 1
ATOM 1675 N N . TRP A 1 209 ? 19.926 -11.289 -20.921 1.00 80.12 209 TRP A N 1
ATOM 1676 C CA . TRP A 1 209 ? 19.058 -12.111 -20.074 1.00 80.12 209 TRP A CA 1
ATOM 1677 C C . TRP A 1 209 ? 17.645 -11.538 -19.961 1.00 80.12 209 TRP A C 1
ATOM 1679 O O . TRP A 1 209 ? 16.674 -12.285 -19.896 1.00 80.12 209 TRP A O 1
ATOM 1689 N N . LEU A 1 210 ? 17.523 -10.208 -19.932 1.00 80.44 210 LEU A N 1
ATOM 1690 C CA . LEU A 1 210 ? 16.237 -9.512 -19.857 1.00 80.44 210 LEU A CA 1
ATOM 1691 C C . LEU A 1 210 ? 15.501 -9.512 -21.202 1.00 80.44 210 LEU A C 1
ATOM 1693 O O . LEU A 1 210 ? 14.276 -9.621 -21.233 1.00 80.44 210 LEU A O 1
ATOM 1697 N N . PHE A 1 211 ? 16.248 -9.394 -22.300 1.00 80.19 211 PHE A N 1
ATOM 1698 C CA . PHE A 1 211 ? 15.742 -9.371 -23.671 1.00 80.19 211 PHE A CA 1
ATOM 1699 C C . PHE A 1 211 ? 16.572 -10.332 -24.529 1.00 80.19 211 PHE A C 1
ATOM 1701 O O . PHE A 1 211 ? 17.416 -9.886 -25.311 1.00 80.19 211 PHE A O 1
ATOM 1708 N N . PRO A 1 212 ? 16.370 -11.653 -24.376 1.00 74.12 212 PRO A N 1
ATOM 1709 C CA . PRO A 1 212 ? 17.130 -12.638 -25.129 1.00 74.12 212 PRO A CA 1
ATOM 1710 C C . PRO A 1 212 ? 16.889 -12.466 -26.626 1.00 74.12 212 PRO A C 1
ATOM 1712 O O . PRO A 1 212 ? 15.750 -12.445 -27.100 1.00 74.12 212 PRO A O 1
ATOM 1715 N N . THR A 1 213 ? 17.979 -12.345 -27.380 1.00 74.50 213 THR A N 1
ATOM 1716 C CA . THR A 1 213 ? 17.947 -12.414 -28.838 1.00 74.50 213 THR A CA 1
ATOM 1717 C C . THR A 1 213 ? 18.059 -13.874 -29.288 1.00 74.50 213 THR A C 1
ATOM 1719 O O . THR A 1 213 ? 18.633 -14.694 -28.566 1.00 74.50 213 THR A O 1
ATOM 1722 N N . PRO A 1 214 ? 17.532 -14.229 -30.476 1.00 68.19 214 PRO A N 1
ATOM 1723 C CA . PRO A 1 214 ? 17.599 -15.598 -30.998 1.00 68.19 214 PRO A CA 1
ATOM 1724 C C . PRO A 1 214 ? 19.022 -16.175 -31.009 1.00 68.19 214 PRO A C 1
ATOM 1726 O O . PRO A 1 214 ? 19.206 -17.357 -30.736 1.00 68.19 214 PRO A O 1
ATOM 1729 N N . ASP A 1 215 ? 20.023 -15.324 -31.243 1.00 63.38 215 ASP A N 1
ATOM 1730 C CA . ASP A 1 215 ? 21.437 -15.704 -31.317 1.00 63.38 215 ASP A CA 1
ATOM 1731 C C . ASP A 1 215 ? 22.007 -16.170 -29.964 1.00 63.38 215 ASP A C 1
ATOM 1733 O O . ASP A 1 215 ? 22.964 -16.938 -29.923 1.00 63.38 215 ASP A O 1
ATOM 1737 N N . PHE A 1 216 ? 21.409 -15.742 -28.846 1.00 56.56 216 PHE A N 1
ATOM 1738 C CA . PHE A 1 216 ? 21.870 -16.078 -27.496 1.00 56.56 216 PHE A CA 1
ATOM 1739 C C . PHE A 1 216 ? 21.343 -17.438 -27.007 1.00 56.56 216 PHE A C 1
ATOM 1741 O O . PHE A 1 216 ? 21.961 -18.074 -26.159 1.00 56.56 216 PHE A O 1
ATOM 1748 N N . VAL A 1 217 ? 20.218 -17.914 -27.557 1.00 55.97 217 VAL A N 1
ATOM 1749 C CA . VAL A 1 217 ? 19.581 -19.185 -27.156 1.00 55.97 217 VAL A CA 1
ATOM 1750 C C . VAL A 1 217 ? 20.336 -20.403 -27.710 1.00 55.97 217 VAL A C 1
ATOM 1752 O O . VAL A 1 217 ? 20.290 -21.474 -27.117 1.00 55.97 217 VAL A O 1
ATOM 1755 N N . ILE A 1 218 ? 21.076 -20.238 -28.811 1.00 52.69 218 ILE A N 1
ATOM 1756 C CA . ILE A 1 218 ? 21.756 -21.335 -29.524 1.00 52.69 218 ILE A CA 1
ATOM 1757 C C . ILE A 1 218 ? 23.090 -21.734 -28.855 1.00 52.69 218 ILE A C 1
ATOM 1759 O O . ILE A 1 218 ? 23.593 -22.826 -29.085 1.00 52.69 218 ILE A O 1
ATOM 1763 N N . LEU A 1 219 ? 23.663 -20.888 -27.991 1.00 47.94 219 LEU A N 1
ATOM 1764 C CA . LEU A 1 219 ? 24.955 -21.148 -27.331 1.00 47.94 219 LEU A CA 1
ATOM 1765 C C . LEU A 1 219 ? 24.838 -21.865 -25.974 1.00 47.94 219 LEU A C 1
ATOM 1767 O O . LEU A 1 219 ? 25.857 -22.146 -25.348 1.00 47.94 219 LEU A O 1
ATOM 1771 N N . ALA A 1 220 ? 23.618 -22.133 -25.503 1.00 48.50 220 ALA A N 1
ATOM 1772 C CA . ALA A 1 220 ? 23.354 -22.735 -24.193 1.00 48.50 220 ALA A CA 1
ATOM 1773 C C . ALA A 1 220 ? 22.921 -24.217 -24.259 1.00 48.50 220 ALA A C 1
ATOM 1775 O O . ALA A 1 220 ? 22.482 -24.759 -23.243 1.00 48.50 220 ALA A O 1
ATOM 1776 N N . SER A 1 221 ? 23.024 -24.855 -25.432 1.00 39.31 221 SER A N 1
ATOM 1777 C CA . SER A 1 221 ? 22.655 -26.258 -25.694 1.00 39.31 221 SER A CA 1
ATOM 1778 C C . SER A 1 221 ? 23.857 -27.123 -26.038 1.00 39.31 221 SER A C 1
ATOM 1780 O O . SER A 1 221 ? 24.620 -26.685 -26.928 1.00 39.31 221 SER A O 1
#

Organism: Capitella teleta (NCBI:txid283909)